Protein AF-A0A085BE26-F1 (afdb_monomer_lite)

Sequence (312 aa):
MKNFF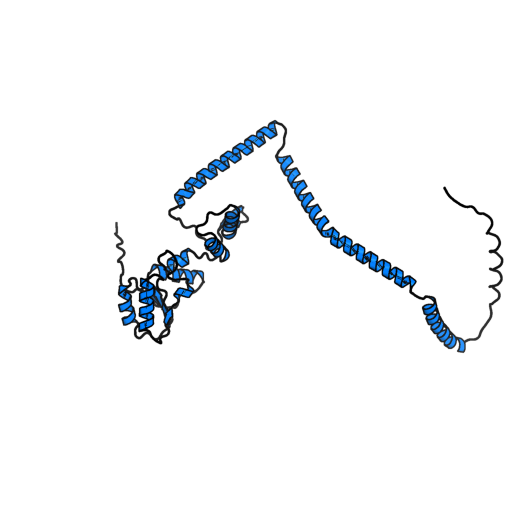NEINDDISVIEGNKKELIVFMSSEDMSSFLQLLQLNKQINNRTLITLNSDSNSKKFLNGYKKYDGKMFLCLSGDRTGNAITRKILSEFHRKNIKDVRQLYGISENKNQNGGLSEVSENSTNNAELDALISKYKGQKLNNDQVVEAVSAACFVSDNHKINLKENLSITDDSNADYWKKELLSYQKTIDLHKAQVQEVIENLAQKGIDVTQIEYQTKTTEDKIAELDKELEKLPETKENLIAKYKIEKQNHSNNFKTDFKSERAAENKIIFKLDMEASFTSQKPENLSIYSDLMREEENYENSYPGKRR

Secondary structure (DSSP, 8-state):
----------SPEEE--SSSEEEEESSHHHHHHHHHHHHHTTPPP-SEEEE-SSGGGHHHHHHHTTT--SEEEEE--SSHHHHHHHHHHHHHTTTSSEEE-GGGGT--S-SSS---HHHHHHH--S-HHHHHHHHHHTTS---HHHHHHHHHHHEEE-TTS-EEEPTT------TTHHHHHHHHHHHHHHHHHHHHHHHHHHHHHHHTT--HHHHHHHHHHHHHHHHHHHHHHHHHHHHHHHHHHHHHHHHHHHHHHHH--HHHHHHHHHHHHHHHHHHHHTT-------SSTTSGGGSGGG----------

Radius of gyration: 47.21 Å; chains: 1; bounding box: 123×95×88 Å

Structure (mmCIF, N/CA/C/O backbone):
data_AF-A0A085BE26-F1
#
_entry.id   AF-A0A085BE26-F1
#
loop_
_atom_site.group_PDB
_atom_site.id
_atom_site.type_symbol
_atom_site.label_atom_id
_atom_site.label_alt_id
_atom_site.label_comp_id
_atom_site.label_asym_id
_atom_site.label_entity_id
_atom_site.label_seq_id
_atom_site.pdbx_PDB_ins_code
_atom_site.Cartn_x
_atom_site.Cartn_y
_atom_site.Cartn_z
_atom_site.occupancy
_atom_site.B_iso_or_equiv
_atom_site.auth_seq_id
_atom_site.auth_comp_id
_atom_site.auth_asym_id
_atom_site.auth_atom_id
_atom_site.pdbx_PDB_model_num
ATOM 1 N N . MET A 1 1 ? 44.744 11.140 -0.619 1.00 34.50 1 MET A N 1
ATOM 2 C CA . MET A 1 1 ? 43.459 11.714 -1.061 1.00 34.50 1 MET A CA 1
ATOM 3 C C . MET A 1 1 ? 43.346 11.435 -2.560 1.00 34.50 1 MET A C 1
ATOM 5 O O . MET A 1 1 ? 43.924 12.164 -3.351 1.00 34.50 1 MET A O 1
ATOM 9 N N . LYS A 1 2 ? 42.794 10.274 -2.947 1.00 34.16 2 LYS A N 1
ATOM 10 C CA . LYS A 1 2 ? 42.631 9.910 -4.364 1.00 34.16 2 LYS A CA 1
ATOM 11 C C . LYS A 1 2 ? 41.288 10.464 -4.825 1.00 34.16 2 LYS A C 1
ATOM 13 O O . LYS A 1 2 ? 40.254 10.004 -4.356 1.00 34.16 2 LYS A O 1
ATOM 18 N N . ASN A 1 3 ? 41.341 11.462 -5.699 1.00 35.88 3 ASN A N 1
ATOM 19 C CA . ASN A 1 3 ? 40.193 11.927 -6.462 1.00 35.88 3 ASN A CA 1
ATOM 20 C C . ASN A 1 3 ? 39.693 10.759 -7.318 1.00 35.88 3 ASN A C 1
ATOM 22 O O . ASN A 1 3 ? 40.357 10.375 -8.279 1.00 35.88 3 ASN A O 1
ATOM 26 N N . PHE A 1 4 ? 38.546 10.186 -6.959 1.00 32.94 4 PHE A N 1
ATOM 27 C CA . PHE A 1 4 ? 37.750 9.400 -7.892 1.00 32.94 4 PHE A CA 1
ATOM 28 C C . PHE A 1 4 ? 37.062 10.394 -8.827 1.00 32.94 4 PHE A C 1
ATOM 30 O O . PHE A 1 4 ? 35.933 10.815 -8.591 1.00 32.94 4 PHE A O 1
ATOM 37 N N . PHE A 1 5 ? 37.774 10.824 -9.868 1.00 35.50 5 PHE A N 1
ATOM 38 C CA . PHE A 1 5 ? 37.087 11.268 -11.069 1.00 35.50 5 PHE A CA 1
ATOM 39 C C . PHE A 1 5 ? 36.343 10.037 -11.592 1.00 35.50 5 PHE A C 1
ATOM 41 O O . PHE A 1 5 ? 36.971 9.098 -12.075 1.00 35.50 5 PHE A O 1
ATOM 48 N N . ASN A 1 6 ? 35.021 10.009 -11.417 1.00 39.00 6 ASN A N 1
ATOM 49 C CA . ASN A 1 6 ? 34.159 9.187 -12.253 1.00 39.00 6 ASN A CA 1
ATOM 50 C C . ASN A 1 6 ? 34.455 9.623 -13.690 1.00 39.00 6 ASN A C 1
ATOM 52 O O . ASN A 1 6 ? 34.089 10.732 -14.080 1.00 39.00 6 ASN A O 1
ATOM 56 N N . GLU A 1 7 ? 35.172 8.802 -14.453 1.00 42.81 7 GLU A N 1
ATOM 57 C CA . GLU A 1 7 ? 35.172 8.937 -15.903 1.00 42.81 7 GLU A CA 1
ATOM 58 C C . GLU A 1 7 ? 33.711 8.819 -16.336 1.00 42.81 7 GLU A C 1
ATOM 60 O O . GLU A 1 7 ? 33.092 7.763 -16.193 1.00 42.81 7 GLU A O 1
ATOM 65 N N . ILE A 1 8 ? 33.129 9.933 -16.781 1.00 50.53 8 ILE A N 1
ATOM 66 C CA . ILE A 1 8 ? 31.810 9.935 -17.399 1.00 50.53 8 ILE A CA 1
ATOM 67 C C . ILE A 1 8 ? 31.988 9.155 -18.699 1.00 50.53 8 ILE A C 1
ATOM 69 O O . ILE A 1 8 ? 32.502 9.673 -19.690 1.00 50.53 8 ILE A O 1
ATOM 73 N N . ASN A 1 9 ? 31.675 7.862 -18.656 1.00 59.38 9 ASN A N 1
ATOM 74 C CA . ASN A 1 9 ? 31.728 7.011 -19.827 1.00 59.38 9 ASN A CA 1
ATOM 75 C C . ASN A 1 9 ? 30.514 7.338 -20.699 1.00 59.38 9 ASN A C 1
ATOM 77 O O . ASN A 1 9 ? 29.461 6.712 -20.602 1.00 59.38 9 ASN A O 1
ATOM 81 N N . ASP A 1 10 ? 30.683 8.362 -21.531 1.00 68.44 10 ASP A N 1
ATOM 82 C CA . ASP A 1 10 ? 29.690 8.842 -22.490 1.00 68.44 10 ASP A CA 1
ATOM 83 C C . ASP A 1 10 ? 29.472 7.869 -23.658 1.00 68.44 10 ASP A C 1
ATOM 85 O O . ASP A 1 10 ? 28.740 8.204 -24.586 1.00 68.44 10 ASP A O 1
ATOM 89 N N . ASP A 1 11 ? 30.100 6.688 -23.683 1.00 81.69 11 ASP A N 1
ATOM 90 C CA . ASP A 1 11 ? 29.893 5.682 -24.730 1.00 81.69 11 ASP A CA 1
ATOM 91 C C . ASP A 1 11 ? 28.867 4.613 -24.323 1.00 81.69 11 ASP A C 1
ATOM 93 O O . ASP A 1 11 ? 28.467 4.508 -23.164 1.00 81.69 11 ASP A O 1
ATOM 97 N N . ILE A 1 12 ? 28.406 3.813 -25.290 1.00 86.12 12 ILE A N 1
ATOM 98 C CA . ILE A 1 12 ? 27.397 2.770 -25.045 1.00 86.12 12 ILE A CA 1
ATOM 99 C C . ILE A 1 12 ? 27.946 1.722 -24.071 1.00 86.12 12 ILE A C 1
ATOM 101 O O . ILE A 1 12 ? 28.984 1.111 -24.323 1.00 86.12 12 ILE A O 1
ATOM 105 N N . SER A 1 13 ? 27.206 1.442 -22.999 1.00 88.62 13 SER A N 1
ATOM 106 C CA . SER A 1 13 ? 27.511 0.334 -22.088 1.00 88.62 13 SER A CA 1
ATOM 107 C C . SER A 1 13 ? 26.732 -0.920 -22.477 1.00 88.62 13 SER A C 1
ATOM 109 O O . SER A 1 13 ? 25.553 -0.841 -22.826 1.00 88.62 13 SER A O 1
ATOM 111 N N . VAL A 1 14 ? 27.382 -2.085 -22.416 1.00 90.25 14 VAL A N 1
ATOM 112 C CA . VAL A 1 14 ? 26.782 -3.380 -22.770 1.00 90.25 14 VAL A CA 1
ATOM 113 C C . VAL A 1 14 ? 27.072 -4.395 -21.669 1.00 90.25 14 VAL A C 1
ATOM 115 O O . VAL A 1 14 ? 28.226 -4.609 -21.308 1.00 90.25 14 VAL A O 1
ATOM 118 N N . ILE A 1 15 ? 26.024 -5.042 -21.162 1.00 88.62 15 ILE A N 1
ATOM 119 C CA . ILE A 1 15 ? 26.110 -6.209 -20.279 1.00 88.62 15 ILE A CA 1
ATOM 120 C C . ILE A 1 15 ? 25.601 -7.406 -21.072 1.00 88.62 15 ILE A C 1
ATOM 122 O O . ILE A 1 15 ? 24.417 -7.469 -21.409 1.00 88.62 15 ILE A O 1
ATOM 126 N N . GLU A 1 16 ? 26.490 -8.341 -21.400 1.00 88.25 16 GLU A N 1
ATOM 127 C CA . GLU A 1 16 ? 26.144 -9.503 -22.218 1.00 88.25 16 GLU A CA 1
ATOM 128 C C . GLU A 1 16 ? 25.231 -10.482 -21.470 1.00 88.25 16 GLU A C 1
ATOM 130 O O . GLU A 1 16 ? 25.443 -10.800 -20.300 1.00 88.25 16 GLU A O 1
ATOM 135 N N . GLY A 1 17 ? 24.196 -10.956 -22.164 1.00 87.00 17 GLY A N 1
ATOM 136 C CA . GLY A 1 17 ? 23.305 -12.006 -21.690 1.00 87.00 17 GLY A CA 1
ATOM 137 C C . GLY A 1 17 ? 23.396 -13.260 -22.554 1.00 87.00 17 GLY A C 1
ATOM 138 O O . GLY A 1 17 ? 23.892 -13.245 -23.677 1.00 87.00 17 GLY A O 1
ATOM 139 N N . ASN A 1 18 ? 22.852 -14.360 -22.039 1.00 85.81 18 ASN A N 1
ATOM 140 C CA . ASN A 1 18 ? 22.921 -15.669 -22.692 1.00 85.81 18 ASN A CA 1
ATOM 141 C C . ASN A 1 18 ? 21.836 -15.880 -23.767 1.00 85.81 18 ASN A C 1
ATOM 143 O O . ASN A 1 18 ? 21.902 -16.833 -24.543 1.00 85.81 18 ASN A O 1
ATOM 147 N N . LYS A 1 19 ? 20.800 -15.031 -23.812 1.00 87.44 19 LYS A N 1
ATOM 148 C CA . LYS A 1 19 ? 19.701 -15.115 -24.788 1.00 87.44 19 LYS A CA 1
ATOM 149 C C . LYS A 1 19 ? 19.927 -14.166 -25.964 1.00 87.44 19 LYS A C 1
ATOM 151 O O . LYS A 1 19 ? 20.437 -13.065 -25.799 1.00 87.44 19 LYS A O 1
ATOM 156 N N . LYS A 1 20 ? 19.401 -14.538 -27.140 1.00 87.56 20 LYS A N 1
ATOM 157 C CA . LYS A 1 20 ? 19.246 -13.646 -28.311 1.00 87.56 20 LYS A CA 1
ATOM 158 C C . LYS A 1 20 ? 18.120 -12.614 -28.111 1.00 87.56 20 LYS A C 1
ATOM 160 O O . LYS A 1 20 ? 17.222 -12.464 -28.944 1.00 87.56 20 LYS A O 1
ATOM 165 N N . GLU A 1 21 ? 18.133 -11.955 -26.962 1.00 91.12 21 GLU A N 1
ATOM 166 C CA . GLU A 1 21 ? 17.215 -10.892 -26.583 1.00 91.12 21 GLU A CA 1
ATOM 167 C C . GLU A 1 21 ? 18.032 -9.748 -25.985 1.00 91.12 21 GLU A C 1
ATOM 169 O O . GLU A 1 21 ? 18.846 -9.983 -25.090 1.00 91.12 21 GLU A O 1
ATOM 174 N N . LEU A 1 22 ? 17.792 -8.524 -26.451 1.00 91.88 22 LEU A N 1
ATOM 175 C CA . LEU A 1 22 ? 18.394 -7.321 -25.889 1.00 91.88 22 LEU A CA 1
ATOM 176 C C . LEU A 1 22 ? 17.330 -6.344 -25.405 1.00 91.88 22 LEU A C 1
ATOM 178 O O . LEU A 1 22 ? 16.228 -6.294 -25.957 1.00 91.88 22 LEU A O 1
ATOM 182 N N . ILE A 1 23 ? 17.672 -5.559 -24.391 1.00 93.25 23 ILE A N 1
ATOM 183 C CA . ILE A 1 23 ? 16.866 -4.440 -23.907 1.00 93.25 23 ILE A CA 1
ATOM 184 C C . ILE A 1 23 ? 17.726 -3.178 -23.851 1.00 93.25 23 ILE A C 1
ATOM 186 O O . ILE A 1 23 ? 18.895 -3.237 -23.472 1.00 93.25 23 ILE A O 1
ATOM 190 N N . VAL A 1 24 ? 17.154 -2.059 -24.292 1.00 92.62 24 VAL A N 1
ATOM 191 C CA . VAL A 1 24 ? 17.857 -0.778 -24.428 1.00 92.62 24 VAL A CA 1
ATOM 192 C C . VAL A 1 24 ? 17.302 0.231 -23.431 1.00 92.62 24 VAL A C 1
ATOM 194 O O . VAL A 1 24 ? 16.092 0.469 -23.429 1.00 92.62 24 VAL A O 1
ATOM 197 N N . PHE A 1 25 ? 18.196 0.844 -22.659 1.00 92.12 25 PHE A N 1
ATOM 198 C CA . PHE A 1 25 ? 17.922 1.877 -21.660 1.00 92.12 25 PHE A CA 1
ATOM 199 C C . PHE A 1 25 ? 18.589 3.203 -22.023 1.00 92.12 25 PHE A C 1
ATOM 201 O O . PHE A 1 25 ? 19.576 3.236 -22.766 1.00 92.12 25 PHE A O 1
ATOM 208 N N . MET A 1 26 ? 18.048 4.300 -21.488 1.00 86.94 26 MET A N 1
ATOM 209 C CA . MET A 1 26 ? 18.647 5.623 -21.652 1.00 86.94 26 MET A CA 1
ATOM 210 C C . MET A 1 26 ? 19.824 5.805 -20.693 1.00 86.94 26 MET A C 1
ATOM 212 O O . MET A 1 26 ? 20.942 6.054 -21.144 1.00 86.94 26 MET A O 1
ATOM 216 N N . SER A 1 27 ? 19.576 5.630 -19.395 1.00 86.81 27 SER A N 1
ATOM 217 C CA . SER A 1 27 ? 20.550 5.844 -18.326 1.00 86.81 27 SER A CA 1
ATOM 218 C C . SER A 1 27 ? 20.960 4.538 -17.644 1.00 86.81 27 SER A C 1
ATOM 220 O O . SER A 1 27 ? 20.267 3.516 -17.697 1.00 86.81 27 SER A O 1
ATOM 222 N N . SER A 1 28 ? 22.117 4.567 -16.985 1.00 85.56 28 SER A N 1
ATOM 223 C CA . SER A 1 28 ? 22.581 3.463 -16.140 1.00 85.56 28 SER A CA 1
ATOM 224 C C . SER A 1 28 ? 21.690 3.275 -14.909 1.00 85.56 28 SER A C 1
ATOM 226 O O . SER A 1 28 ? 21.555 2.152 -14.425 1.00 85.56 28 SER A O 1
ATOM 228 N N . GLU A 1 29 ? 21.038 4.344 -14.451 1.00 85.19 29 GLU A N 1
ATOM 229 C CA . GLU A 1 29 ? 20.030 4.326 -13.388 1.00 85.19 29 GLU A CA 1
ATOM 230 C C . GLU A 1 29 ? 18.819 3.479 -13.793 1.00 85.19 29 GLU A C 1
ATOM 232 O O . GLU A 1 29 ? 18.471 2.546 -13.072 1.00 85.19 29 GLU A O 1
ATOM 237 N N . ASP A 1 30 ? 18.257 3.699 -14.989 1.00 85.62 30 ASP A N 1
ATOM 238 C CA . ASP A 1 30 ? 17.141 2.897 -15.512 1.00 85.62 30 ASP A CA 1
ATOM 239 C C . ASP A 1 30 ? 17.507 1.408 -15.596 1.00 85.62 30 ASP A C 1
ATOM 241 O O . ASP A 1 30 ? 16.727 0.530 -15.220 1.00 85.62 30 ASP A O 1
ATOM 245 N N . MET A 1 31 ? 18.722 1.111 -16.064 1.00 88.62 31 MET A N 1
ATOM 246 C CA . MET A 1 31 ? 19.237 -0.257 -16.126 1.00 88.62 31 MET A CA 1
ATOM 247 C C . MET A 1 31 ? 19.365 -0.882 -14.727 1.00 88.62 31 MET A C 1
ATOM 249 O O . MET A 1 31 ? 19.032 -2.056 -14.544 1.00 88.62 31 MET A O 1
ATOM 253 N N . SER A 1 32 ? 19.841 -0.118 -13.740 1.00 83.88 32 SER A N 1
ATOM 254 C CA . SER A 1 32 ? 19.970 -0.572 -12.353 1.00 83.88 32 SER A CA 1
ATOM 255 C C . SER A 1 32 ? 18.603 -0.891 -11.743 1.00 83.88 32 SER A C 1
ATOM 257 O O . SER A 1 32 ? 18.412 -1.975 -11.189 1.00 83.88 32 SER A O 1
ATOM 259 N N . SER A 1 33 ? 17.615 -0.015 -11.937 1.00 84.81 33 SER A N 1
ATOM 260 C CA . SER A 1 33 ? 16.240 -0.233 -11.474 1.00 84.81 33 SER A CA 1
ATOM 261 C C . SER A 1 33 ? 15.592 -1.443 -12.144 1.00 84.81 33 SER A C 1
ATOM 263 O O . SER A 1 33 ? 14.911 -2.227 -11.485 1.00 84.81 33 SER A O 1
ATOM 265 N N . PHE A 1 34 ? 15.869 -1.681 -13.429 1.00 88.06 34 PHE A N 1
ATOM 266 C CA . PHE A 1 34 ? 15.440 -2.911 -14.097 1.00 88.06 34 PHE A CA 1
ATOM 267 C C . PHE A 1 34 ? 16.044 -4.169 -13.455 1.00 88.06 34 PHE A C 1
ATOM 269 O O . PHE A 1 34 ? 15.335 -5.149 -13.220 1.00 88.06 34 PHE A O 1
ATOM 276 N N . LEU A 1 35 ? 17.349 -4.161 -13.161 1.00 86.00 35 LEU A N 1
ATOM 277 C CA . LEU A 1 35 ? 18.022 -5.283 -12.500 1.00 86.00 35 LEU A CA 1
ATOM 278 C C . LEU A 1 35 ? 17.468 -5.531 -11.093 1.00 86.00 35 LEU A C 1
ATOM 280 O O . LEU A 1 35 ? 17.241 -6.685 -10.724 1.00 86.00 35 LEU A O 1
ATOM 284 N N . GLN A 1 36 ? 17.197 -4.466 -10.339 1.00 80.88 36 GLN A N 1
ATOM 285 C CA . GLN A 1 36 ? 16.570 -4.548 -9.024 1.00 80.88 36 GLN A CA 1
ATOM 286 C C . GLN A 1 36 ? 15.160 -5.146 -9.115 1.00 80.88 36 GLN A C 1
ATOM 288 O O . GLN A 1 36 ? 14.839 -6.076 -8.378 1.00 80.88 36 GLN A O 1
ATOM 293 N N . LEU A 1 37 ? 14.348 -4.704 -10.080 1.00 81.81 37 LEU A N 1
ATOM 294 C CA . LEU A 1 37 ? 13.012 -5.251 -10.325 1.00 81.81 37 LEU A CA 1
ATOM 295 C C . LEU A 1 37 ? 13.056 -6.752 -10.647 1.00 81.81 37 LEU A C 1
ATOM 297 O O . LEU A 1 37 ? 12.204 -7.513 -10.184 1.00 81.81 37 LEU A O 1
ATOM 301 N N . LEU A 1 38 ? 14.057 -7.216 -11.402 1.00 83.75 38 LEU A N 1
ATOM 302 C CA . LEU A 1 38 ? 14.245 -8.648 -11.655 1.00 83.75 38 LEU A CA 1
ATOM 303 C C . LEU A 1 38 ? 14.600 -9.418 -10.378 1.00 83.75 38 LEU A C 1
ATOM 305 O O . LEU A 1 38 ? 14.010 -10.470 -10.129 1.00 83.75 38 LEU A O 1
ATOM 309 N N . GLN A 1 39 ? 15.508 -8.891 -9.552 1.00 80.44 39 GLN A N 1
ATOM 310 C CA . GLN A 1 39 ? 15.879 -9.507 -8.273 1.00 80.44 39 GLN A CA 1
ATOM 311 C C . GLN A 1 39 ? 14.679 -9.622 -7.326 1.00 80.44 39 GLN A C 1
ATOM 313 O O . GLN A 1 39 ? 14.458 -10.693 -6.759 1.00 80.44 39 GLN A O 1
ATOM 318 N N . LEU A 1 40 ? 13.869 -8.563 -7.213 1.00 72.62 40 LEU A N 1
ATOM 319 C CA . LEU A 1 40 ? 12.646 -8.552 -6.403 1.00 72.62 40 LEU A CA 1
ATOM 320 C C . LEU A 1 40 ? 11.647 -9.621 -6.866 1.00 72.62 40 LEU A C 1
ATOM 322 O O . LEU A 1 40 ? 11.063 -10.330 -6.049 1.00 72.62 40 LEU A O 1
ATOM 326 N N . ASN A 1 41 ? 11.526 -9.820 -8.180 1.00 76.62 41 ASN A N 1
ATOM 327 C CA . ASN A 1 41 ? 10.677 -10.859 -8.764 1.00 76.62 41 ASN A CA 1
ATOM 328 C C . ASN A 1 41 ? 11.320 -12.261 -8.779 1.00 76.62 41 ASN A C 1
ATOM 330 O O . ASN A 1 41 ? 10.767 -13.181 -9.385 1.00 76.62 41 ASN A O 1
ATOM 334 N N . LYS A 1 42 ? 12.483 -12.447 -8.132 1.00 83.75 42 LYS A N 1
ATOM 335 C CA . LYS A 1 42 ? 13.269 -13.698 -8.126 1.00 83.75 42 LYS A CA 1
ATOM 336 C C . LYS A 1 42 ? 13.608 -14.197 -9.537 1.00 83.75 42 LYS A C 1
ATOM 338 O O . LYS A 1 42 ? 13.704 -15.398 -9.787 1.00 83.75 42 LYS A O 1
ATOM 343 N N . GLN A 1 43 ? 13.785 -13.270 -10.474 1.00 81.81 43 GLN A N 1
ATOM 344 C CA . GLN A 1 43 ? 14.135 -13.549 -11.859 1.00 81.81 43 GLN A CA 1
ATOM 345 C C . GLN A 1 43 ? 15.615 -13.266 -12.103 1.00 81.81 43 GLN A C 1
ATOM 347 O O . GLN A 1 43 ? 16.166 -12.260 -11.665 1.00 81.81 43 GLN A O 1
ATOM 352 N N . ILE A 1 44 ? 16.261 -14.149 -12.861 1.00 83.00 44 ILE A N 1
ATOM 353 C CA . ILE A 1 44 ? 17.653 -13.971 -13.274 1.00 83.00 44 ILE A CA 1
ATOM 354 C C . ILE A 1 44 ? 17.664 -13.313 -14.652 1.00 83.00 44 ILE A C 1
ATOM 356 O O . ILE A 1 44 ? 17.032 -13.810 -15.596 1.00 83.00 44 ILE A O 1
ATOM 360 N N . ASN A 1 45 ? 18.405 -12.210 -14.786 1.00 86.69 45 ASN A N 1
ATOM 361 C CA . ASN A 1 45 ? 18.597 -11.590 -16.087 1.00 86.69 45 ASN A CA 1
ATOM 362 C C . ASN A 1 45 ? 19.413 -12.516 -16.997 1.00 86.69 45 ASN A C 1
ATOM 364 O O . ASN A 1 45 ? 20.532 -12.897 -16.678 1.00 86.69 45 ASN A O 1
ATOM 368 N N . ASN A 1 46 ? 18.852 -12.846 -18.155 1.00 87.31 46 ASN A N 1
ATOM 369 C CA . ASN A 1 46 ? 19.532 -13.621 -19.193 1.00 87.31 46 ASN A CA 1
ATOM 370 C C . ASN A 1 46 ? 19.600 -12.862 -20.526 1.00 87.31 46 ASN A C 1
ATOM 372 O O . ASN A 1 46 ? 19.989 -13.441 -21.538 1.00 87.31 46 ASN A O 1
ATOM 376 N N . ARG A 1 47 ? 19.159 -11.600 -20.551 1.00 91.25 47 ARG A N 1
ATOM 377 C CA . ARG A 1 47 ? 19.118 -10.743 -21.739 1.00 91.25 47 ARG A CA 1
ATOM 378 C C . ARG A 1 47 ? 20.320 -9.811 -21.747 1.00 91.25 47 ARG A C 1
ATOM 380 O O . ARG A 1 47 ? 20.790 -9.412 -20.682 1.00 91.25 47 ARG A O 1
ATOM 387 N N . THR A 1 48 ? 20.764 -9.429 -22.937 1.00 92.06 48 THR A N 1
ATOM 388 C CA . THR A 1 48 ? 21.798 -8.404 -23.087 1.00 92.06 48 THR A CA 1
ATOM 389 C C . THR A 1 48 ? 21.208 -7.038 -22.737 1.00 92.06 48 THR A C 1
ATOM 391 O O . THR A 1 48 ? 20.197 -6.637 -23.319 1.00 92.06 48 THR A O 1
ATOM 394 N N . LEU A 1 49 ? 21.808 -6.328 -21.783 1.00 92.94 49 LEU A N 1
ATOM 395 C CA . LEU A 1 49 ? 21.389 -4.977 -21.402 1.00 92.94 49 LEU A CA 1
ATOM 396 C C . LEU A 1 49 ? 22.285 -3.969 -22.109 1.00 92.94 49 LEU A C 1
ATOM 398 O O . LEU A 1 49 ? 23.507 -4.101 -22.080 1.00 92.94 49 LEU A O 1
ATOM 402 N N . ILE A 1 50 ? 21.682 -2.981 -22.759 1.00 92.31 50 ILE A N 1
ATOM 403 C CA . ILE A 1 50 ? 22.400 -1.924 -23.465 1.00 92.31 50 ILE A CA 1
ATOM 404 C C . ILE A 1 50 ? 21.954 -0.589 -22.895 1.00 92.31 50 ILE A C 1
ATOM 406 O O . ILE A 1 50 ? 20.761 -0.294 -22.883 1.00 92.31 50 ILE A O 1
ATOM 410 N N . THR A 1 51 ? 22.910 0.238 -22.499 1.00 91.81 51 THR A N 1
ATOM 411 C CA . THR A 1 51 ? 22.650 1.587 -22.000 1.00 91.81 51 THR A CA 1
ATOM 412 C C . THR A 1 51 ? 23.250 2.599 -22.956 1.00 91.81 51 THR A C 1
ATOM 414 O O . THR A 1 51 ? 24.427 2.509 -23.307 1.00 91.81 51 THR A O 1
ATOM 417 N N . LEU A 1 52 ? 22.430 3.547 -23.412 1.00 87.62 52 LEU A N 1
ATOM 418 C CA . LEU A 1 52 ? 22.866 4.552 -24.375 1.00 87.62 52 LEU A CA 1
ATOM 419 C C . LEU A 1 52 ? 23.727 5.642 -23.738 1.00 87.62 52 LEU A C 1
ATOM 421 O O . LEU A 1 52 ? 24.580 6.166 -24.446 1.00 87.62 52 LEU A O 1
ATOM 425 N N . ASN A 1 53 ? 23.525 5.976 -22.459 1.00 86.25 53 ASN A N 1
ATOM 426 C CA . ASN A 1 53 ? 24.187 7.042 -21.682 1.00 86.25 53 ASN A CA 1
ATOM 427 C C . ASN A 1 53 ? 23.985 8.476 -22.226 1.00 86.25 53 ASN A C 1
ATOM 429 O O . ASN A 1 53 ? 23.927 9.423 -21.451 1.00 86.25 53 ASN A O 1
ATOM 433 N N . SER A 1 54 ? 23.812 8.648 -23.540 1.00 84.62 54 SER A N 1
ATOM 434 C CA . SER A 1 54 ? 23.561 9.914 -24.229 1.00 84.62 54 SER A CA 1
ATOM 435 C C . SER A 1 54 ? 22.670 9.703 -25.461 1.00 84.62 54 SER A C 1
ATOM 437 O O . SER A 1 54 ? 22.763 8.695 -26.170 1.00 84.62 54 SER A O 1
ATOM 439 N N . ASP A 1 55 ? 21.840 10.697 -25.779 1.00 80.25 55 ASP A N 1
ATOM 440 C CA . ASP A 1 55 ? 21.013 10.755 -26.991 1.00 80.25 55 ASP A CA 1
ATOM 441 C C . ASP A 1 55 ? 21.844 10.687 -28.288 1.00 80.25 55 ASP A C 1
ATOM 443 O O . ASP A 1 55 ? 21.420 10.100 -29.297 1.00 80.25 55 ASP A O 1
ATOM 447 N N . SER A 1 56 ? 23.067 11.220 -28.248 1.00 83.69 56 SER A N 1
ATOM 448 C CA . SER A 1 56 ? 24.038 11.198 -29.345 1.00 83.69 56 SER A CA 1
ATOM 449 C C . SER A 1 56 ? 24.444 9.773 -29.759 1.00 83.69 56 SER A C 1
ATOM 451 O O . SER A 1 56 ? 24.664 9.502 -30.948 1.00 83.69 56 SER A O 1
ATOM 453 N N . ASN A 1 57 ? 24.421 8.822 -28.819 1.00 87.12 57 ASN A N 1
ATOM 454 C CA . ASN A 1 57 ? 24.766 7.422 -29.060 1.00 87.12 57 ASN A CA 1
ATOM 455 C C . ASN A 1 57 ? 23.669 6.629 -29.771 1.00 87.12 57 ASN A C 1
ATOM 457 O O . ASN A 1 57 ? 23.936 5.538 -30.279 1.00 87.12 57 ASN A O 1
ATOM 461 N N . SER A 1 58 ? 22.465 7.190 -29.922 1.00 84.62 58 SER A N 1
ATOM 462 C CA . SER A 1 58 ? 21.392 6.564 -30.704 1.00 84.62 58 SER A CA 1
ATOM 463 C C . SER A 1 58 ? 21.852 6.182 -32.118 1.00 84.62 58 SER A C 1
ATOM 465 O O . SER A 1 58 ? 21.528 5.104 -32.608 1.00 84.62 58 SER A O 1
ATOM 467 N N . LYS A 1 59 ? 22.673 7.015 -32.774 1.00 86.25 59 LYS A N 1
ATOM 468 C CA . LYS A 1 59 ? 23.228 6.717 -34.109 1.00 86.25 59 LYS A CA 1
ATOM 469 C C . LYS A 1 59 ? 24.230 5.560 -34.079 1.00 86.25 59 LYS A C 1
ATOM 471 O O . LYS A 1 59 ? 24.198 4.711 -34.969 1.00 86.25 59 LYS A O 1
ATOM 476 N N . LYS A 1 60 ? 25.101 5.516 -33.065 1.00 88.06 60 LYS A N 1
ATOM 477 C CA . LYS A 1 60 ? 26.069 4.423 -32.879 1.00 88.06 60 LYS A CA 1
ATOM 478 C C . LYS A 1 60 ? 25.341 3.097 -32.667 1.00 88.06 60 LYS A C 1
ATOM 480 O O . LYS A 1 60 ? 25.668 2.114 -33.325 1.00 88.06 60 LYS A O 1
ATOM 485 N N . PHE A 1 61 ? 24.293 3.105 -31.843 1.00 88.88 61 PHE A N 1
ATOM 486 C CA . PHE A 1 61 ? 23.434 1.948 -31.612 1.00 88.88 61 PHE A CA 1
ATOM 487 C C . PHE A 1 61 ? 22.771 1.452 -32.906 1.00 88.88 61 PHE A C 1
ATOM 489 O O . PHE A 1 61 ? 22.882 0.274 -33.245 1.00 88.88 61 PHE A O 1
ATOM 496 N N . LEU A 1 62 ? 22.143 2.351 -33.675 1.00 88.00 62 LEU A N 1
ATOM 497 C CA . LEU A 1 62 ? 21.509 2.003 -34.953 1.00 88.00 62 LEU A CA 1
ATOM 498 C C . LEU A 1 62 ? 22.497 1.329 -35.917 1.00 88.00 62 LEU A C 1
ATOM 500 O O . LEU A 1 62 ? 22.153 0.331 -36.547 1.00 88.00 62 LEU A O 1
ATOM 504 N N . ASN A 1 63 ? 23.726 1.846 -36.011 1.00 86.94 63 ASN A N 1
ATOM 505 C CA . ASN A 1 63 ? 24.756 1.303 -36.895 1.00 86.94 63 ASN A CA 1
ATOM 506 C C . ASN A 1 63 ? 25.303 -0.044 -36.400 1.00 86.94 63 ASN A C 1
ATOM 508 O O . ASN A 1 63 ? 25.419 -0.977 -37.196 1.00 86.94 63 ASN A O 1
ATOM 512 N N . GLY A 1 64 ? 25.600 -0.161 -35.103 1.00 85.00 64 GLY A N 1
ATOM 513 C CA . GLY A 1 64 ? 26.161 -1.374 -34.502 1.00 85.00 64 GLY A CA 1
ATOM 514 C C . GLY A 1 64 ? 25.190 -2.556 -34.512 1.00 85.00 64 GLY A C 1
ATOM 515 O O . GLY A 1 64 ? 25.584 -3.684 -34.796 1.00 85.00 64 GLY A O 1
ATOM 516 N N . TYR A 1 65 ? 23.897 -2.296 -34.301 1.00 86.62 65 TYR A N 1
ATOM 517 C CA . TYR A 1 65 ? 22.871 -3.337 -34.183 1.00 86.62 65 TYR A CA 1
ATOM 518 C C . TYR A 1 65 ? 22.001 -3.490 -35.440 1.00 86.62 65 TYR A C 1
ATOM 520 O O . TYR A 1 65 ? 21.020 -4.238 -35.445 1.00 86.62 65 TYR A O 1
ATOM 528 N N . LYS A 1 66 ? 22.383 -2.865 -36.565 1.00 83.44 66 LYS A N 1
ATOM 529 C CA . LYS A 1 66 ? 21.636 -2.927 -37.837 1.00 83.44 66 LYS A CA 1
ATOM 530 C C . LYS A 1 66 ? 21.435 -4.347 -38.371 1.00 83.44 66 LYS A C 1
ATOM 532 O O . LYS A 1 66 ? 20.487 -4.578 -39.115 1.00 83.44 66 LYS A O 1
ATOM 537 N N . LYS A 1 67 ? 22.297 -5.306 -38.027 1.00 82.62 67 LYS A N 1
ATOM 538 C CA . LYS A 1 67 ? 22.207 -6.712 -38.474 1.00 82.62 67 LYS A CA 1
ATOM 539 C C . LYS A 1 67 ? 21.779 -7.687 -37.372 1.00 82.62 67 LYS A C 1
ATOM 541 O O . LYS A 1 67 ? 21.827 -8.889 -37.596 1.00 82.62 67 LYS A O 1
ATOM 546 N N . TYR A 1 68 ? 21.359 -7.188 -36.210 1.00 85.50 68 TYR A N 1
ATOM 547 C CA . TYR A 1 68 ? 20.917 -8.046 -35.114 1.00 85.50 68 TYR A CA 1
ATOM 548 C C . TYR A 1 68 ? 19.684 -8.871 -35.521 1.00 85.50 68 TYR A C 1
ATOM 550 O O . TYR A 1 68 ? 18.726 -8.321 -36.075 1.00 85.50 68 TYR A O 1
ATOM 558 N N . ASP A 1 69 ? 19.744 -10.182 -35.277 1.00 83.75 69 ASP A N 1
ATOM 559 C CA . ASP A 1 69 ? 18.730 -11.183 -35.642 1.00 83.75 69 ASP A CA 1
ATOM 560 C C . ASP A 1 69 ? 17.777 -11.534 -34.479 1.00 83.75 69 ASP A C 1
ATOM 562 O O . ASP A 1 69 ? 16.735 -12.156 -34.694 1.00 83.75 69 ASP A O 1
ATOM 566 N N . GLY A 1 70 ? 18.117 -11.131 -33.250 1.00 86.69 70 GLY A N 1
ATOM 567 C CA . GLY A 1 70 ? 17.354 -11.413 -32.034 1.00 86.69 70 GLY A CA 1
ATOM 568 C C . GLY A 1 70 ? 16.182 -10.459 -31.769 1.00 86.69 70 GLY A C 1
ATOM 569 O O . GLY A 1 70 ? 15.844 -9.588 -32.575 1.00 86.69 70 GLY A O 1
ATOM 570 N N . LYS A 1 71 ? 15.543 -10.622 -30.602 1.00 90.62 71 LYS A N 1
ATOM 571 C CA . LYS A 1 71 ? 14.458 -9.732 -30.148 1.00 90.62 71 LYS A CA 1
ATOM 572 C C . LYS A 1 71 ? 15.023 -8.499 -29.453 1.00 90.62 71 LYS A C 1
ATOM 574 O O . LYS A 1 71 ? 15.943 -8.611 -28.650 1.00 90.62 71 LYS A O 1
ATOM 579 N N . MET A 1 72 ? 14.442 -7.340 -29.726 1.00 91.19 72 MET A N 1
ATOM 580 C CA . MET A 1 72 ? 14.857 -6.062 -29.157 1.00 91.19 72 MET A CA 1
ATOM 581 C C . MET A 1 72 ? 13.704 -5.464 -28.355 1.00 91.19 72 MET A C 1
ATOM 583 O O . MET A 1 72 ? 12.592 -5.333 -28.863 1.00 91.19 72 MET A O 1
ATOM 587 N N . PHE A 1 73 ? 13.967 -5.077 -27.116 1.00 92.81 73 PHE A N 1
ATOM 588 C CA . PHE A 1 73 ? 13.014 -4.388 -26.255 1.00 92.81 73 PHE A CA 1
ATOM 589 C C . PHE A 1 73 ? 13.507 -2.963 -26.005 1.00 92.81 73 PHE A C 1
ATOM 591 O O . PHE A 1 73 ? 14.660 -2.756 -25.636 1.00 92.81 73 PHE A O 1
ATOM 598 N N . LEU A 1 74 ? 12.654 -1.971 -26.234 1.00 91.31 74 LEU A N 1
ATOM 599 C CA . LEU A 1 74 ? 12.977 -0.567 -25.994 1.00 91.31 74 LEU A CA 1
ATOM 600 C C . LEU A 1 74 ? 12.345 -0.129 -24.677 1.00 91.31 74 LEU A C 1
ATOM 602 O O . LEU A 1 74 ? 11.120 -0.114 -24.558 1.00 91.31 74 LEU A O 1
ATOM 606 N N . CYS A 1 75 ? 13.190 0.220 -23.711 1.00 90.75 75 CYS A N 1
ATOM 607 C CA . CYS A 1 75 ? 12.816 0.754 -22.407 1.00 90.75 75 CYS A CA 1
ATOM 608 C C . CYS A 1 75 ? 13.532 2.096 -22.196 1.00 90.75 75 CYS A C 1
ATOM 610 O O . CYS A 1 75 ? 14.326 2.271 -21.277 1.00 90.75 75 CYS A O 1
ATOM 612 N N . LEU A 1 76 ? 13.307 3.020 -23.133 1.00 89.69 76 LEU A N 1
ATOM 613 C CA . LEU A 1 76 ? 13.846 4.377 -23.075 1.00 89.69 76 LEU A CA 1
ATOM 614 C C . LEU A 1 76 ? 12.969 5.273 -22.192 1.00 89.69 76 LEU A C 1
ATOM 616 O O . LEU A 1 76 ? 11.829 4.926 -21.885 1.00 89.69 76 LEU A O 1
ATOM 620 N N . SER A 1 77 ? 13.480 6.451 -21.852 1.00 85.50 77 SER A N 1
ATOM 621 C CA . SER A 1 77 ? 12.732 7.469 -21.122 1.00 85.50 77 SER A CA 1
ATOM 622 C C . SER A 1 77 ? 11.448 7.894 -21.863 1.00 85.50 77 SER A C 1
ATOM 624 O O . SER A 1 77 ? 11.350 7.858 -23.099 1.00 85.50 77 SER A O 1
ATOM 626 N N . GLY A 1 78 ? 10.425 8.256 -21.090 1.00 83.44 78 GLY A N 1
ATOM 627 C CA . GLY A 1 78 ? 9.123 8.746 -21.556 1.00 83.44 78 GLY A CA 1
ATOM 628 C C . GLY A 1 78 ? 9.103 10.233 -21.914 1.00 83.44 78 GLY A C 1
ATOM 629 O O . GLY A 1 78 ? 8.054 10.759 -22.281 1.00 83.44 78 GLY A O 1
ATOM 630 N N . ASP A 1 79 ? 10.248 10.904 -21.816 1.00 83.38 79 ASP A N 1
ATOM 631 C CA . ASP A 1 79 ? 10.426 12.315 -22.131 1.00 83.38 79 ASP A CA 1
ATOM 632 C C . ASP A 1 79 ? 10.432 12.581 -23.649 1.00 83.38 79 ASP A C 1
ATOM 634 O O . ASP A 1 79 ? 10.480 11.674 -24.489 1.00 83.38 79 ASP A O 1
ATOM 638 N N . ARG A 1 80 ? 10.418 13.863 -24.029 1.00 84.94 80 ARG A N 1
ATOM 639 C CA . ARG A 1 80 ? 10.419 14.280 -25.438 1.00 84.94 80 ARG A CA 1
ATOM 640 C C . ARG A 1 80 ? 11.596 13.682 -26.222 1.00 84.94 80 ARG A C 1
ATOM 642 O O . ARG A 1 80 ? 11.417 13.301 -27.384 1.00 84.94 80 ARG A O 1
ATOM 649 N N . THR A 1 81 ? 12.775 13.582 -25.604 1.00 86.56 81 THR A N 1
ATOM 650 C CA . THR A 1 81 ? 13.996 13.059 -26.234 1.00 86.56 81 THR A CA 1
ATOM 651 C C . THR A 1 81 ? 13.924 11.544 -26.403 1.00 86.56 81 THR A C 1
ATOM 653 O O . THR A 1 81 ? 14.095 11.041 -27.518 1.00 86.56 81 THR A O 1
ATOM 656 N N . GLY A 1 82 ? 13.572 10.808 -25.347 1.00 86.81 82 GLY A N 1
ATOM 657 C CA . GLY A 1 82 ? 13.368 9.361 -25.380 1.00 86.81 82 GLY A CA 1
ATOM 658 C C . GLY A 1 82 ? 12.262 8.944 -26.351 1.00 86.81 82 GLY A C 1
ATOM 659 O O . GLY A 1 82 ? 12.441 7.999 -27.126 1.00 86.81 82 GLY A O 1
ATOM 660 N N . ASN A 1 83 ? 11.168 9.708 -26.438 1.00 87.81 83 ASN A N 1
ATOM 661 C CA . ASN A 1 83 ? 10.106 9.514 -27.433 1.00 87.81 83 ASN A CA 1
ATOM 662 C C . ASN A 1 83 ? 10.595 9.726 -28.873 1.00 87.81 83 ASN A C 1
ATOM 664 O O . ASN A 1 83 ? 10.171 9.011 -29.788 1.00 87.81 83 ASN A O 1
ATOM 668 N N . ALA A 1 84 ? 11.464 10.710 -29.111 1.00 88.69 84 ALA A N 1
ATOM 669 C CA . ALA A 1 84 ? 12.051 10.943 -30.428 1.00 88.69 84 ALA A CA 1
ATOM 670 C C . ALA A 1 84 ? 13.002 9.802 -30.831 1.00 88.69 84 ALA A C 1
ATOM 672 O O . ALA A 1 84 ? 12.909 9.290 -31.949 1.00 88.69 84 ALA A O 1
ATOM 673 N N . ILE A 1 85 ? 13.862 9.354 -29.912 1.00 89.25 85 ILE A N 1
ATOM 674 C CA . ILE A 1 85 ? 14.805 8.251 -30.146 1.00 89.25 85 ILE A CA 1
ATOM 675 C C . ILE A 1 85 ? 14.058 6.935 -30.356 1.00 89.25 85 ILE A C 1
ATOM 677 O O . ILE A 1 85 ? 14.350 6.224 -31.315 1.00 89.25 85 ILE A O 1
ATOM 681 N N . THR A 1 86 ? 13.052 6.636 -29.531 1.00 90.56 86 THR A N 1
ATOM 682 C CA . THR A 1 86 ? 12.235 5.422 -29.672 1.00 90.56 86 THR A CA 1
ATOM 683 C C . THR A 1 86 ? 11.585 5.364 -31.050 1.00 90.56 86 THR A C 1
ATOM 685 O O . THR A 1 86 ? 11.725 4.368 -31.757 1.00 90.56 86 THR A O 1
ATOM 688 N N . ARG A 1 87 ? 10.948 6.461 -31.487 1.00 89.38 87 ARG A N 1
ATOM 689 C CA . ARG A 1 87 ? 10.346 6.548 -32.827 1.00 89.38 87 ARG A CA 1
ATOM 690 C C . ARG A 1 87 ? 11.375 6.347 -33.935 1.00 89.38 87 ARG A C 1
ATOM 692 O O . ARG A 1 87 ? 11.103 5.606 -34.874 1.00 89.38 87 ARG A O 1
ATOM 699 N N . LYS A 1 88 ? 12.559 6.947 -33.800 1.00 90.00 88 LYS A N 1
ATOM 700 C CA . LYS A 1 88 ? 13.659 6.804 -34.760 1.00 90.00 88 LYS A CA 1
ATOM 701 C C . LYS A 1 88 ? 14.177 5.365 -34.849 1.00 90.00 88 LYS A C 1
ATOM 703 O O . LYS A 1 88 ? 14.428 4.866 -35.941 1.00 90.00 88 LYS A O 1
ATOM 708 N N . ILE A 1 89 ? 14.325 4.672 -33.721 1.00 88.62 89 ILE A N 1
ATOM 709 C CA . ILE A 1 89 ? 14.764 3.271 -33.715 1.00 88.62 89 ILE A CA 1
ATOM 710 C C . ILE A 1 89 ? 13.683 2.375 -34.330 1.00 88.62 89 ILE A C 1
ATOM 712 O O . ILE A 1 89 ? 13.987 1.546 -35.185 1.00 88.62 89 ILE A O 1
ATOM 716 N N . LEU A 1 90 ? 12.412 2.576 -33.975 1.00 88.94 90 LEU A N 1
ATOM 717 C CA . LEU A 1 90 ? 11.299 1.832 -34.571 1.00 88.94 90 LEU A CA 1
ATOM 718 C C . LEU A 1 90 ? 11.185 2.071 -36.088 1.00 88.94 90 LEU A C 1
ATOM 720 O O . LEU A 1 90 ? 10.868 1.136 -36.833 1.00 88.94 90 LEU A O 1
ATOM 724 N N . SER A 1 91 ? 11.484 3.287 -36.566 1.00 86.81 91 SER A N 1
ATOM 725 C CA . SER A 1 91 ? 11.457 3.591 -37.998 1.00 86.81 91 SER A CA 1
ATOM 726 C C . SER A 1 91 ? 12.582 2.924 -38.791 1.00 86.81 91 SER A C 1
ATOM 728 O O . SER A 1 91 ? 12.368 2.466 -39.905 1.00 86.81 91 SER A O 1
ATOM 730 N N . GLU A 1 92 ? 13.775 2.813 -38.215 1.00 85.69 92 GLU A N 1
ATOM 731 C CA . GLU A 1 92 ? 14.930 2.195 -38.884 1.00 85.69 92 GLU A CA 1
ATOM 732 C C . GLU A 1 92 ? 14.874 0.655 -38.866 1.00 85.69 92 GLU A C 1
ATOM 734 O O . GLU A 1 92 ? 15.418 -0.014 -39.745 1.00 85.69 92 GLU A O 1
ATOM 739 N N . PHE A 1 93 ? 14.190 0.067 -37.879 1.00 83.06 93 PHE A N 1
ATOM 740 C CA . PHE A 1 93 ? 14.104 -1.385 -37.681 1.00 83.06 93 PHE A CA 1
ATOM 741 C C . PHE A 1 93 ? 12.820 -2.017 -38.259 1.00 83.06 93 PHE A C 1
ATOM 743 O O . PHE A 1 93 ? 12.414 -3.098 -37.823 1.00 83.06 93 PHE A O 1
ATOM 750 N N . HIS A 1 94 ? 12.188 -1.380 -39.255 1.00 61.62 94 HIS A N 1
ATOM 751 C CA . HIS A 1 94 ? 10.952 -1.850 -39.896 1.00 61.62 94 HIS A CA 1
ATOM 752 C C . HIS A 1 94 ? 10.974 -3.368 -40.193 1.00 61.62 94 HIS A C 1
ATOM 754 O O . HIS A 1 94 ? 11.807 -3.850 -40.959 1.00 61.62 94 HIS A O 1
ATOM 760 N N . ARG A 1 95 ? 10.019 -4.111 -39.599 1.00 59.97 95 ARG A N 1
ATOM 761 C CA . ARG A 1 95 ? 9.806 -5.581 -39.692 1.00 59.97 95 ARG A CA 1
ATOM 762 C C . ARG A 1 95 ? 10.724 -6.495 -38.863 1.00 59.97 95 ARG A C 1
ATOM 764 O O . ARG A 1 95 ? 10.692 -7.708 -39.060 1.00 59.97 95 ARG A O 1
ATOM 771 N N . LYS A 1 96 ? 11.509 -5.968 -37.924 1.00 67.38 96 LYS A N 1
ATOM 772 C CA . LYS A 1 96 ? 12.288 -6.792 -36.979 1.00 67.38 96 LYS A CA 1
ATOM 773 C C . LYS A 1 96 ? 11.525 -7.041 -35.682 1.00 67.38 96 LYS A C 1
ATOM 775 O O . LYS A 1 96 ? 10.552 -6.352 -35.397 1.00 67.38 96 LYS A O 1
ATOM 780 N N . ASN A 1 97 ? 11.973 -8.019 -34.891 1.00 81.88 97 ASN A N 1
ATOM 781 C CA . ASN A 1 97 ? 11.411 -8.380 -33.583 1.00 81.88 97 ASN A CA 1
ATOM 782 C C . ASN A 1 97 ? 11.664 -7.297 -32.509 1.00 81.88 97 ASN A C 1
ATOM 784 O O . ASN A 1 97 ? 12.201 -7.592 -31.443 1.00 81.88 97 ASN A O 1
ATOM 788 N N . ILE A 1 98 ? 11.312 -6.044 -32.796 1.00 88.62 98 ILE A N 1
ATOM 789 C CA . ILE A 1 98 ? 11.466 -4.899 -31.908 1.00 88.62 98 ILE A CA 1
ATOM 790 C C . ILE A 1 98 ? 10.132 -4.560 -31.243 1.00 88.62 98 ILE A C 1
ATOM 792 O O . ILE A 1 98 ? 9.095 -4.509 -31.904 1.00 88.62 98 ILE A O 1
ATOM 796 N N . LYS A 1 99 ? 10.148 -4.356 -29.926 1.00 89.94 99 LYS A N 1
ATOM 797 C CA . LYS A 1 99 ? 8.969 -3.998 -29.134 1.00 89.94 99 LYS A CA 1
ATOM 798 C C . LYS A 1 99 ? 9.282 -2.824 -28.223 1.00 89.94 99 LYS A C 1
ATOM 800 O O . LYS A 1 99 ? 10.291 -2.834 -27.526 1.00 89.94 99 LYS A O 1
ATOM 805 N N . ASP A 1 100 ? 8.385 -1.850 -28.204 1.00 88.12 100 ASP A N 1
ATOM 806 C CA . ASP A 1 100 ? 8.363 -0.819 -27.174 1.00 88.12 100 ASP A CA 1
ATOM 807 C C . ASP A 1 100 ? 7.714 -1.409 -25.913 1.00 88.12 100 ASP A C 1
ATOM 809 O O . ASP A 1 100 ? 6.572 -1.868 -25.966 1.00 88.12 100 ASP A O 1
ATOM 813 N N . VAL A 1 101 ? 8.462 -1.473 -24.808 1.00 88.19 101 VAL A N 1
ATOM 814 C CA . VAL A 1 101 ? 7.985 -2.028 -23.527 1.00 88.19 101 VAL A CA 1
ATOM 815 C C . VAL A 1 101 ? 7.685 -0.949 -22.495 1.00 88.19 101 VAL A C 1
ATOM 817 O O . VAL A 1 101 ? 7.268 -1.274 -21.390 1.00 88.19 101 VAL A O 1
ATOM 820 N N . ARG A 1 102 ? 7.830 0.332 -22.849 1.00 86.19 102 ARG A N 1
ATOM 821 C CA . ARG A 1 102 ? 7.628 1.460 -21.928 1.00 86.19 102 ARG A CA 1
ATOM 822 C C . ARG A 1 102 ? 6.233 1.466 -21.309 1.00 86.19 102 ARG A C 1
ATOM 824 O O . ARG A 1 102 ? 6.097 1.659 -20.106 1.00 86.19 102 ARG A O 1
ATOM 831 N N . GLN A 1 103 ? 5.213 1.121 -22.096 1.00 80.50 103 GLN A N 1
ATOM 832 C CA . GLN A 1 103 ? 3.834 0.998 -21.609 1.00 80.50 103 GLN A CA 1
ATOM 833 C C . GLN A 1 103 ? 3.661 -0.080 -20.528 1.00 80.50 103 GLN A C 1
ATOM 835 O O . GLN A 1 103 ? 2.825 0.091 -19.647 1.00 80.50 103 GLN A O 1
ATOM 840 N N . LEU A 1 104 ? 4.448 -1.165 -20.559 1.00 79.75 104 LEU A N 1
ATOM 841 C CA . LEU A 1 104 ? 4.381 -2.222 -19.538 1.00 79.75 104 LEU A CA 1
ATOM 842 C C . LEU A 1 104 ? 4.863 -1.729 -18.172 1.00 79.75 104 LEU A C 1
ATOM 844 O O . LEU A 1 104 ? 4.415 -2.237 -17.151 1.00 79.75 104 LEU A O 1
ATOM 848 N N . TYR A 1 105 ? 5.756 -0.742 -18.172 1.00 76.31 105 TYR A N 1
ATOM 849 C CA . TYR A 1 105 ? 6.325 -0.136 -16.973 1.00 76.31 105 TYR A CA 1
ATOM 850 C C . TYR A 1 105 ? 5.696 1.227 -16.654 1.00 76.31 105 TYR A C 1
ATOM 852 O O . TYR A 1 105 ? 6.249 1.983 -15.870 1.00 76.31 105 TYR A O 1
ATOM 860 N N . GLY A 1 106 ? 4.567 1.585 -17.280 1.00 70.06 106 GLY A N 1
ATOM 861 C CA . GLY A 1 106 ? 3.900 2.871 -17.035 1.00 70.06 106 GLY A CA 1
ATOM 862 C C . GLY A 1 106 ? 4.686 4.106 -17.499 1.00 70.06 106 GLY A C 1
ATOM 863 O O . GLY A 1 106 ? 4.317 5.227 -17.158 1.00 70.06 106 GLY A O 1
ATOM 864 N N . ILE A 1 107 ? 5.740 3.929 -18.301 1.00 77.44 107 ILE A N 1
ATOM 865 C CA . ILE A 1 107 ? 6.584 5.020 -18.793 1.00 77.44 107 ILE A CA 1
ATOM 866 C C . ILE A 1 107 ? 5.849 5.750 -19.927 1.00 77.44 107 ILE A C 1
ATOM 868 O O . ILE A 1 107 ? 5.613 5.187 -21.002 1.00 77.44 107 ILE A O 1
ATOM 872 N N . SER A 1 108 ? 5.477 7.013 -19.699 1.00 73.81 108 SER A N 1
ATOM 873 C CA . SER A 1 108 ? 4.795 7.861 -20.685 1.00 73.81 108 SER A CA 1
ATOM 874 C C . SER A 1 108 ? 5.039 9.355 -20.435 1.00 73.81 108 SER A C 1
ATOM 876 O O . SER A 1 108 ? 5.510 9.743 -19.374 1.00 73.81 108 SER A O 1
ATOM 878 N N . GLU A 1 109 ? 4.688 10.199 -21.408 1.00 67.62 109 GLU A N 1
ATOM 879 C CA . GLU A 1 109 ? 4.933 11.654 -21.390 1.00 67.62 109 GLU A CA 1
ATOM 880 C C . GLU A 1 109 ? 4.012 12.433 -20.416 1.00 67.62 109 GLU A C 1
ATOM 882 O O . GLU A 1 109 ? 4.110 13.653 -20.300 1.00 67.62 109 GLU A O 1
ATOM 887 N N . ASN A 1 110 ? 3.092 11.764 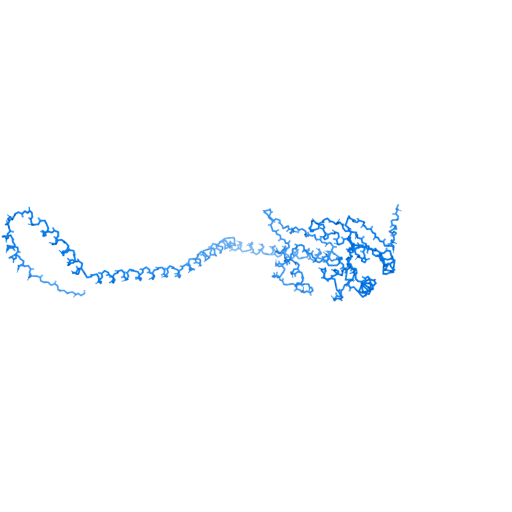-19.707 1.00 53.91 110 ASN A N 1
ATOM 888 C CA . ASN A 1 110 ? 2.061 12.432 -18.910 1.00 53.91 110 ASN A CA 1
ATOM 889 C C . ASN A 1 110 ? 2.448 12.615 -17.427 1.00 53.91 110 ASN A C 1
ATOM 891 O O . ASN A 1 110 ? 2.391 11.670 -16.646 1.00 53.91 110 ASN A O 1
ATOM 895 N N . LYS A 1 111 ? 2.663 13.893 -17.065 1.00 47.16 111 LYS A N 1
ATOM 896 C CA . LYS A 1 111 ? 2.864 14.520 -15.735 1.00 47.16 111 LYS A CA 1
ATOM 897 C C . LYS A 1 111 ? 4.288 14.488 -15.151 1.00 47.16 111 LYS A C 1
ATOM 899 O O . LYS A 1 111 ? 4.709 13.510 -14.559 1.00 47.16 111 LYS A O 1
ATOM 904 N N . ASN A 1 112 ? 4.927 15.662 -15.209 1.00 45.91 112 ASN A N 1
ATOM 905 C CA . ASN A 1 112 ? 5.876 16.236 -14.242 1.00 45.91 112 ASN A CA 1
ATOM 906 C C . ASN A 1 112 ? 6.823 15.258 -13.518 1.00 45.91 112 ASN A C 1
ATOM 908 O O . ASN A 1 112 ? 6.691 15.126 -12.306 1.00 45.91 112 ASN A O 1
ATOM 912 N N . GLN A 1 113 ? 7.760 14.629 -14.234 1.00 51.53 113 GLN A N 1
ATOM 913 C CA . GLN A 1 113 ? 9.024 14.035 -13.746 1.00 51.53 113 GLN A CA 1
ATOM 914 C C . GLN A 1 113 ? 9.756 13.380 -14.943 1.00 51.53 113 GLN A C 1
ATOM 916 O O . GLN A 1 113 ? 9.178 13.309 -16.030 1.00 51.53 113 GLN A O 1
ATOM 921 N N . ASN A 1 114 ? 11.039 13.023 -14.816 1.00 51.22 114 ASN A N 1
ATOM 922 C CA . ASN A 1 114 ? 11.954 12.741 -15.936 1.00 51.22 114 ASN A CA 1
ATOM 923 C C . ASN A 1 114 ? 11.656 11.436 -16.710 1.00 51.22 114 ASN A C 1
ATOM 925 O O . ASN A 1 114 ? 12.368 11.102 -17.658 1.00 51.22 114 ASN A O 1
ATOM 929 N N . GLY A 1 115 ? 10.576 10.725 -16.379 1.00 58.00 115 GLY A N 1
ATOM 930 C CA . GLY A 1 115 ? 9.978 9.683 -17.215 1.00 58.00 115 GLY A CA 1
ATOM 931 C C . GLY A 1 115 ? 10.854 8.439 -17.363 1.00 58.00 115 GLY A C 1
ATOM 932 O O . GLY A 1 115 ? 10.725 7.727 -18.359 1.00 58.00 115 GLY A O 1
ATOM 933 N N . GLY A 1 116 ? 11.778 8.215 -16.429 1.00 57.91 116 GLY A N 1
ATOM 934 C CA . GLY A 1 116 ? 12.661 7.051 -16.386 1.00 57.91 116 GLY A CA 1
ATOM 935 C C . GLY A 1 116 ? 12.018 5.849 -15.694 1.00 57.91 116 GLY A C 1
ATOM 936 O O . GLY A 1 116 ? 10.997 5.964 -15.016 1.00 57.91 116 GLY A O 1
ATOM 937 N N . LEU A 1 117 ? 12.633 4.678 -15.850 1.00 62.41 117 LEU A N 1
ATOM 938 C CA . LEU A 1 117 ? 12.268 3.472 -15.103 1.00 62.41 117 LEU A CA 1
ATOM 939 C C . LEU A 1 117 ? 12.682 3.583 -13.626 1.00 62.41 117 LEU A C 1
ATOM 941 O O . LEU A 1 117 ? 12.028 2.987 -12.768 1.00 62.41 117 LEU A O 1
ATOM 945 N N . SER A 1 118 ? 13.732 4.356 -13.328 1.00 56.75 118 SER A N 1
ATOM 946 C CA . SER A 1 118 ? 14.179 4.622 -11.955 1.00 56.75 118 SER A CA 1
ATOM 947 C C . SER A 1 118 ? 13.091 5.248 -11.084 1.00 56.75 118 SER A C 1
ATOM 949 O O . SER A 1 118 ? 12.805 4.740 -10.003 1.00 56.75 118 SER A O 1
ATOM 951 N N . GLU A 1 119 ? 12.381 6.248 -11.603 1.00 61.53 119 GLU A N 1
ATOM 952 C CA . GLU A 1 119 ? 11.283 6.914 -10.891 1.00 61.53 119 GLU A CA 1
ATOM 953 C C . GLU A 1 119 ? 10.077 5.983 -10.659 1.00 61.53 119 GLU A C 1
ATOM 955 O O . GLU A 1 119 ? 9.391 6.078 -9.640 1.00 61.53 119 GLU A O 1
ATOM 960 N N . VAL A 1 120 ? 9.801 5.055 -11.582 1.00 54.75 120 VAL A N 1
ATOM 961 C CA . VAL A 1 120 ? 8.697 4.091 -11.428 1.00 54.75 120 VAL A CA 1
ATOM 962 C C . VAL A 1 120 ? 9.002 3.090 -10.311 1.00 54.75 120 VAL A C 1
ATOM 964 O O . VAL A 1 120 ? 8.121 2.783 -9.511 1.00 54.75 120 VAL A O 1
ATOM 967 N N . SER A 1 121 ? 10.249 2.617 -10.227 1.00 49.75 121 SER A N 1
ATOM 968 C CA . SER A 1 121 ? 10.672 1.646 -9.212 1.00 49.75 121 SER A CA 1
ATOM 969 C C . SER A 1 121 ? 10.715 2.227 -7.797 1.00 49.75 121 SER A C 1
ATOM 971 O O . SER A 1 121 ? 10.505 1.481 -6.845 1.00 49.75 121 SER A O 1
ATOM 973 N N . GLU A 1 122 ? 10.984 3.524 -7.634 1.00 51.31 122 GLU A N 1
ATOM 974 C CA . GLU A 1 122 ? 10.997 4.178 -6.314 1.00 51.31 122 GLU A CA 1
ATOM 975 C C . GLU A 1 122 ? 9.599 4.285 -5.686 1.00 51.31 122 GLU A C 1
ATOM 977 O O . GLU A 1 122 ? 9.472 4.360 -4.466 1.00 51.31 122 GLU A O 1
ATOM 982 N N . ASN A 1 123 ? 8.540 4.270 -6.503 1.00 50.38 123 ASN A N 1
ATOM 983 C CA . ASN A 1 123 ? 7.163 4.419 -6.029 1.00 50.38 123 ASN A CA 1
ATOM 984 C C . ASN A 1 123 ? 6.423 3.084 -5.828 1.00 50.38 123 ASN A C 1
ATOM 986 O O . ASN A 1 123 ? 5.341 3.102 -5.246 1.00 50.38 123 ASN A O 1
ATOM 990 N N . SER A 1 124 ? 6.950 1.955 -6.320 1.00 49.97 124 SER A N 1
ATOM 991 C CA . SER A 1 124 ? 6.301 0.648 -6.177 1.00 49.97 124 SER A CA 1
ATOM 992 C C . SER A 1 124 ? 6.842 -0.095 -4.959 1.00 49.97 124 SER A C 1
ATOM 994 O O . SER A 1 124 ? 7.896 -0.734 -5.002 1.00 49.97 124 SER A O 1
ATOM 996 N N . THR A 1 125 ? 6.109 -0.034 -3.861 1.00 54.66 125 THR A N 1
ATOM 997 C CA . THR A 1 125 ? 6.243 -0.988 -2.768 1.00 54.66 125 THR A CA 1
ATOM 998 C C . THR A 1 125 ? 5.675 -2.334 -3.209 1.00 54.66 125 THR A C 1
ATOM 1000 O O . THR A 1 125 ? 4.584 -2.411 -3.751 1.00 54.66 125 THR A O 1
ATOM 1003 N N . ASN A 1 126 ? 6.349 -3.452 -2.916 1.00 56.09 126 ASN A N 1
ATOM 1004 C CA . ASN A 1 126 ? 5.857 -4.809 -3.243 1.00 56.09 126 ASN A CA 1
ATOM 1005 C C . ASN A 1 126 ? 4.539 -5.202 -2.521 1.00 56.09 126 ASN A C 1
ATOM 1007 O O . ASN A 1 126 ? 4.168 -6.374 -2.479 1.00 56.09 126 ASN A O 1
ATOM 1011 N N . ASN A 1 127 ? 3.842 -4.235 -1.926 1.00 65.88 127 ASN A N 1
ATOM 1012 C CA . ASN A 1 127 ? 2.533 -4.358 -1.331 1.00 65.88 127 ASN A CA 1
ATOM 1013 C C . ASN A 1 127 ? 1.527 -3.573 -2.189 1.00 65.88 127 ASN A C 1
ATOM 1015 O O . ASN A 1 127 ? 1.417 -2.354 -2.073 1.00 65.88 127 ASN A O 1
ATOM 1019 N N . ALA A 1 128 ? 0.770 -4.296 -3.018 1.00 68.81 128 ALA A N 1
ATOM 1020 C CA . ALA A 1 128 ? -0.246 -3.726 -3.903 1.00 68.81 128 ALA A CA 1
ATOM 1021 C C . ALA A 1 128 ? -1.293 -2.876 -3.157 1.00 68.81 128 ALA A C 1
ATOM 1023 O O . ALA A 1 128 ? -1.824 -1.920 -3.720 1.00 68.81 128 ALA A O 1
ATOM 1024 N N . GLU A 1 129 ? -1.573 -3.195 -1.888 1.00 73.81 129 GLU A N 1
ATOM 1025 C CA . GLU A 1 129 ? -2.462 -2.390 -1.046 1.00 73.81 129 GLU A CA 1
ATOM 1026 C C . GLU A 1 129 ? -1.817 -1.044 -0.710 1.00 73.81 129 GLU A C 1
ATOM 1028 O O . GLU A 1 129 ? -2.455 -0.002 -0.829 1.00 73.81 129 GLU A O 1
ATOM 1033 N N . LEU A 1 130 ? -0.533 -1.044 -0.346 1.00 78.00 130 LEU A N 1
ATOM 1034 C CA . LEU A 1 130 ? 0.187 0.175 0.008 1.00 78.00 130 LEU A CA 1
ATOM 1035 C C . LEU A 1 130 ? 0.397 1.082 -1.212 1.00 78.00 130 LEU A C 1
ATOM 1037 O O . LEU A 1 130 ? 0.180 2.285 -1.105 1.00 78.00 130 LEU A O 1
ATOM 1041 N N . ASP A 1 131 ? 0.706 0.518 -2.380 1.00 74.12 131 ASP A N 1
ATOM 1042 C CA . ASP A 1 131 ? 0.823 1.263 -3.644 1.00 74.12 131 ASP A CA 1
ATOM 1043 C C . ASP A 1 131 ? -0.492 1.932 -4.055 1.00 74.12 131 ASP A C 1
ATOM 1045 O O . ASP A 1 131 ? -0.508 3.070 -4.546 1.00 74.12 131 ASP A O 1
ATOM 1049 N N . ALA A 1 132 ? -1.614 1.246 -3.818 1.00 80.81 132 ALA A N 1
ATOM 1050 C CA . ALA A 1 132 ? -2.939 1.804 -4.036 1.00 80.81 132 ALA A CA 1
ATOM 1051 C C . ALA A 1 132 ? -3.210 2.981 -3.085 1.00 80.81 132 ALA A C 1
ATOM 1053 O O . ALA A 1 132 ? -3.711 4.016 -3.532 1.00 80.81 132 ALA A O 1
ATOM 1054 N N . LEU A 1 133 ? -2.837 2.870 -1.804 1.00 84.12 133 LEU A N 1
ATOM 1055 C CA . LEU A 1 133 ? -2.980 3.958 -0.827 1.00 84.12 133 LEU A CA 1
ATOM 1056 C C . LEU A 1 133 ? -2.057 5.142 -1.138 1.00 84.12 133 LEU A C 1
ATOM 1058 O O . LEU A 1 133 ? -2.509 6.287 -1.109 1.00 84.12 133 LEU A O 1
ATOM 1062 N N . ILE A 1 134 ? -0.797 4.884 -1.500 1.00 82.38 134 ILE A N 1
ATOM 1063 C CA . ILE A 1 134 ? 0.159 5.916 -1.918 1.00 82.38 134 ILE A CA 1
ATOM 1064 C C . ILE A 1 134 ? -0.407 6.666 -3.122 1.00 82.38 134 ILE A C 1
ATOM 1066 O O . ILE A 1 134 ? -0.504 7.890 -3.086 1.00 82.38 134 ILE A O 1
ATOM 1070 N N . SER A 1 135 ? -0.863 5.955 -4.155 1.00 80.69 135 SER A N 1
ATOM 1071 C CA . SER A 1 135 ? -1.459 6.574 -5.347 1.00 80.69 135 SER A CA 1
ATOM 1072 C C . SER A 1 135 ? -2.722 7.375 -5.027 1.00 80.69 135 SER A C 1
ATOM 1074 O O . SER A 1 135 ? -2.933 8.451 -5.588 1.00 80.69 135 SER A O 1
ATOM 1076 N N . LYS A 1 136 ? -3.557 6.871 -4.112 1.00 83.19 136 LYS A N 1
ATOM 1077 C CA . LYS A 1 136 ? -4.813 7.507 -3.695 1.00 83.19 136 LYS A CA 1
ATOM 1078 C C . LYS A 1 136 ? -4.584 8.796 -2.909 1.00 83.19 136 LYS A C 1
ATOM 1080 O O . LYS A 1 136 ? -5.347 9.744 -3.088 1.00 83.19 136 LYS A O 1
ATOM 1085 N N . TYR A 1 137 ? -3.562 8.837 -2.056 1.00 84.56 137 TYR A N 1
ATOM 1086 C CA . TYR A 1 137 ? -3.334 9.939 -1.119 1.00 84.56 137 TYR A CA 1
ATOM 1087 C C . TYR A 1 137 ? -2.152 10.852 -1.483 1.00 84.56 137 TYR A C 1
ATOM 1089 O O . TYR A 1 137 ? -1.912 11.850 -0.799 1.00 84.56 137 TYR A O 1
ATOM 1097 N N . LYS A 1 138 ? -1.432 10.577 -2.579 1.00 80.56 138 LYS A N 1
ATOM 1098 C CA . LYS A 1 138 ? -0.320 11.420 -3.044 1.00 80.56 138 LYS A CA 1
ATOM 1099 C C . LYS A 1 138 ? -0.780 12.866 -3.258 1.00 80.56 138 LYS A C 1
ATOM 1101 O O . LYS A 1 138 ? -1.724 13.134 -3.998 1.00 80.56 138 LYS A O 1
ATOM 1106 N N . GLY A 1 139 ? -0.086 13.808 -2.615 1.00 75.56 139 GLY A N 1
ATOM 1107 C CA . GLY A 1 139 ? -0.364 15.245 -2.724 1.00 75.56 139 GLY A CA 1
ATOM 1108 C C . GLY A 1 139 ? -1.585 15.736 -1.938 1.00 75.56 139 GLY A C 1
ATOM 1109 O O . GLY A 1 139 ? -1.976 16.890 -2.103 1.00 75.56 139 GLY A O 1
ATOM 1110 N N . GLN A 1 140 ? -2.184 14.895 -1.090 1.00 80.69 140 GLN A N 1
ATOM 1111 C CA . GLN A 1 140 ? -3.312 15.262 -0.232 1.00 80.69 140 GLN A CA 1
ATOM 1112 C C . GLN A 1 140 ? -2.885 15.340 1.236 1.00 80.69 140 GLN A C 1
ATOM 1114 O O . GLN A 1 140 ? -1.980 14.634 1.680 1.00 80.69 140 GLN A O 1
ATOM 1119 N N . LYS A 1 141 ? -3.564 16.191 2.014 1.00 85.38 141 LYS A N 1
ATOM 1120 C CA . LYS A 1 141 ? -3.425 16.201 3.473 1.00 85.38 141 LYS A CA 1
ATOM 1121 C C . LYS A 1 141 ? -4.225 15.030 4.045 1.00 85.38 141 LYS A C 1
ATOM 1123 O O . LYS A 1 141 ? -5.448 15.024 3.940 1.00 85.38 141 LYS A O 1
ATOM 1128 N N . LEU A 1 142 ? -3.527 14.072 4.643 1.00 84.38 142 LEU A N 1
ATOM 1129 C CA . LEU A 1 142 ? -4.126 12.901 5.280 1.00 84.38 142 LEU A CA 1
ATOM 1130 C C . LEU A 1 142 ? -4.866 13.288 6.573 1.00 84.38 142 LEU A C 1
ATOM 1132 O O . LEU A 1 142 ? -4.389 14.130 7.338 1.00 84.38 142 LEU A O 1
ATOM 1136 N N . ASN A 1 143 ? -6.017 12.663 6.818 1.00 87.81 143 ASN A N 1
ATOM 1137 C CA . ASN A 1 143 ? -6.715 12.692 8.106 1.00 87.81 143 ASN A CA 1
ATOM 1138 C C . ASN A 1 143 ? -6.279 11.513 9.006 1.00 87.81 143 ASN A C 1
ATOM 1140 O O . ASN A 1 143 ? -5.578 10.612 8.549 1.00 87.81 143 ASN A O 1
ATOM 1144 N N . ASN A 1 144 ? -6.691 11.509 10.280 1.00 84.62 144 ASN A N 1
ATOM 1145 C CA . ASN A 1 144 ? -6.271 10.482 11.244 1.00 84.62 144 ASN A CA 1
ATOM 1146 C C . ASN A 1 144 ? -6.648 9.060 10.805 1.00 84.62 144 ASN A C 1
ATOM 1148 O O . ASN A 1 144 ? -5.817 8.163 10.906 1.00 84.62 144 ASN A O 1
ATOM 1152 N N . ASP A 1 145 ? -7.848 8.859 10.264 1.00 84.56 145 ASP A N 1
ATOM 1153 C CA . ASP A 1 145 ? -8.315 7.537 9.831 1.00 84.56 145 ASP A CA 1
ATOM 1154 C C . ASP A 1 145 ? -7.488 7.010 8.648 1.00 84.56 145 ASP A C 1
ATOM 1156 O O . ASP A 1 145 ? -7.104 5.844 8.607 1.00 84.56 145 ASP A O 1
ATOM 1160 N N . GLN A 1 146 ? -7.135 7.891 7.711 1.00 85.06 146 GLN A N 1
ATOM 1161 C CA . GLN A 1 146 ? -6.279 7.571 6.569 1.00 85.06 146 GLN A CA 1
ATOM 1162 C C . GLN A 1 146 ? -4.836 7.284 6.998 1.00 85.06 146 GLN A C 1
ATOM 1164 O O . GLN A 1 146 ? -4.179 6.417 6.423 1.00 85.06 146 GLN A O 1
ATOM 1169 N N . VAL A 1 147 ? -4.335 7.991 8.018 1.00 84.00 147 VAL A N 1
ATOM 1170 C CA . VAL A 1 147 ? -3.030 7.690 8.623 1.00 84.00 147 VAL A CA 1
ATOM 1171 C C . VAL A 1 147 ? -3.058 6.304 9.260 1.00 84.00 147 VAL A C 1
ATOM 1173 O O . VAL A 1 147 ? -2.129 5.530 9.048 1.00 84.00 147 VAL A O 1
ATOM 1176 N N . VAL A 1 148 ? -4.126 5.954 9.981 1.00 83.62 148 VAL A N 1
ATOM 1177 C CA . VAL A 1 148 ? -4.290 4.617 10.572 1.00 83.62 148 VAL A CA 1
ATOM 1178 C C . VAL A 1 148 ? -4.316 3.539 9.489 1.00 83.62 148 VAL A C 1
ATOM 1180 O O . VAL A 1 148 ? -3.619 2.534 9.626 1.00 83.62 148 VAL A O 1
ATOM 1183 N N . GLU A 1 149 ? -5.047 3.754 8.395 1.00 85.50 149 GLU A N 1
ATOM 1184 C CA . GLU A 1 149 ? -5.109 2.826 7.259 1.00 85.50 149 GLU A CA 1
ATOM 1185 C C . GLU A 1 149 ? -3.714 2.591 6.650 1.00 85.50 149 GLU A C 1
ATOM 1187 O O . GLU A 1 149 ? -3.270 1.449 6.519 1.00 85.50 149 GLU A O 1
ATOM 1192 N N . ALA A 1 150 ? -2.976 3.667 6.359 1.00 84.12 150 ALA A N 1
ATOM 1193 C CA . ALA A 1 150 ? -1.635 3.589 5.782 1.00 84.12 150 ALA A CA 1
ATOM 1194 C C . ALA A 1 150 ? -0.618 2.929 6.729 1.00 84.12 150 ALA A C 1
ATOM 1196 O O . ALA A 1 150 ? 0.161 2.070 6.311 1.00 84.12 150 ALA A O 1
ATOM 1197 N N . VAL A 1 151 ? -0.640 3.289 8.016 1.00 83.62 151 VAL A N 1
ATOM 1198 C CA . VAL A 1 151 ? 0.244 2.706 9.036 1.00 83.62 151 VAL A CA 1
ATOM 1199 C C . VAL A 1 151 ? -0.059 1.222 9.238 1.00 83.62 151 VAL A C 1
ATOM 1201 O O . VAL A 1 151 ? 0.873 0.431 9.322 1.00 83.62 151 VAL A O 1
ATOM 1204 N N . SER A 1 152 ? -1.328 0.813 9.243 1.00 83.56 152 SER A N 1
ATOM 1205 C CA . SER A 1 152 ? -1.709 -0.607 9.356 1.00 83.56 152 SER A CA 1
ATOM 1206 C C . SER A 1 152 ? -1.311 -1.414 8.116 1.00 83.56 152 SER A C 1
ATOM 1208 O O . SER A 1 152 ? -0.970 -2.595 8.201 1.00 83.56 152 SER A O 1
ATOM 1210 N N . ALA A 1 153 ? -1.324 -0.779 6.942 1.00 82.69 153 ALA A N 1
ATOM 1211 C CA . ALA A 1 153 ? -0.864 -1.406 5.712 1.00 82.69 153 ALA A CA 1
ATOM 1212 C C . ALA A 1 153 ? 0.664 -1.588 5.687 1.00 82.69 153 ALA A C 1
ATOM 1214 O O . ALA A 1 153 ? 1.132 -2.590 5.140 1.00 82.69 153 ALA A O 1
ATOM 1215 N N . ALA A 1 154 ? 1.426 -0.664 6.281 1.00 81.38 154 ALA A N 1
ATOM 1216 C CA . ALA A 1 154 ? 2.891 -0.654 6.263 1.00 81.38 154 ALA A CA 1
ATOM 1217 C C . ALA A 1 154 ? 3.545 -1.383 7.453 1.00 81.38 154 ALA A C 1
ATOM 1219 O O . ALA A 1 154 ? 4.623 -1.963 7.305 1.00 81.38 154 ALA A O 1
ATOM 1220 N N . CYS A 1 155 ? 2.901 -1.380 8.619 1.00 83.81 155 CYS A N 1
ATOM 1221 C CA . CYS A 1 155 ? 3.467 -1.849 9.880 1.00 83.81 155 CYS A CA 1
ATOM 1222 C C . CYS A 1 155 ? 2.609 -2.944 10.521 1.00 83.81 155 CYS A C 1
ATOM 1224 O O . CYS A 1 155 ? 1.401 -3.015 10.320 1.00 83.81 155 CYS A O 1
ATOM 1226 N N . PHE A 1 156 ? 3.229 -3.770 11.360 1.00 82.81 156 PHE A N 1
ATOM 1227 C CA . PHE A 1 156 ? 2.539 -4.729 12.217 1.00 82.81 156 PHE A CA 1
ATOM 1228 C C . PHE A 1 156 ? 3.146 -4.736 13.622 1.00 82.81 156 PHE A C 1
ATOM 1230 O O . PHE A 1 156 ? 4.327 -4.438 13.813 1.00 82.81 156 PHE A O 1
ATOM 1237 N N . VAL A 1 157 ? 2.334 -5.086 14.619 1.00 83.81 157 VAL A N 1
ATOM 1238 C CA . VAL A 1 157 ? 2.795 -5.278 15.998 1.00 83.81 157 VAL A CA 1
ATOM 1239 C C . VAL A 1 157 ? 3.183 -6.742 16.163 1.00 83.81 157 VAL A C 1
ATOM 1241 O O . VAL A 1 157 ? 2.368 -7.628 15.933 1.00 83.81 157 VAL A O 1
ATOM 1244 N N . SER A 1 158 ? 4.439 -6.999 16.517 1.00 76.38 158 SER A N 1
ATOM 1245 C CA . SER A 1 158 ? 4.912 -8.356 16.827 1.00 76.38 158 SER A CA 1
ATOM 1246 C C . SER A 1 158 ? 4.612 -8.747 18.274 1.00 76.38 158 SER A C 1
ATOM 1248 O O . SER A 1 158 ? 4.357 -7.884 19.112 1.00 76.38 158 SER A O 1
ATOM 1250 N N . ASP A 1 159 ? 4.728 -10.036 18.591 1.00 79.06 159 ASP A N 1
ATOM 1251 C CA . ASP A 1 159 ? 4.401 -10.609 19.909 1.00 79.06 159 ASP A CA 1
ATOM 1252 C C . ASP A 1 159 ? 5.152 -9.953 21.084 1.00 79.06 159 ASP A C 1
ATOM 1254 O O . ASP A 1 159 ? 4.671 -9.896 22.214 1.00 79.06 159 ASP A O 1
ATOM 1258 N N . ASN A 1 160 ? 6.332 -9.387 20.822 1.00 82.56 160 ASN A N 1
ATOM 1259 C CA . ASN A 1 160 ? 7.114 -8.640 21.811 1.00 82.56 160 ASN A CA 1
ATOM 1260 C C . ASN A 1 160 ? 6.670 -7.168 21.970 1.00 82.56 160 ASN A C 1
ATOM 1262 O O . ASN A 1 160 ? 7.410 -6.368 22.542 1.00 82.56 160 ASN A O 1
ATOM 1266 N N . HIS A 1 161 ? 5.491 -6.812 21.451 1.00 77.31 161 HIS A N 1
ATOM 1267 C CA . HIS A 1 161 ? 4.895 -5.473 21.474 1.00 77.31 161 HIS A CA 1
ATOM 1268 C C . HIS A 1 161 ? 5.716 -4.397 20.741 1.00 77.31 161 HIS A C 1
ATOM 1270 O O . HIS A 1 161 ? 5.531 -3.201 20.966 1.00 77.31 161 HIS A O 1
ATOM 1276 N N . LYS A 1 162 ? 6.620 -4.795 19.836 1.00 79.94 162 LYS A N 1
ATOM 1277 C CA . LYS A 1 162 ? 7.331 -3.869 18.944 1.00 79.94 162 LYS A CA 1
ATOM 1278 C C . LYS A 1 162 ? 6.622 -3.733 17.604 1.00 79.94 162 LYS A C 1
ATOM 1280 O O . LYS A 1 162 ? 6.104 -4.714 17.066 1.00 79.94 162 LYS A O 1
ATOM 1285 N N . ILE A 1 163 ? 6.665 -2.520 17.058 1.00 82.25 163 ILE A N 1
ATOM 1286 C CA . ILE A 1 163 ? 6.199 -2.204 15.707 1.00 82.25 163 ILE A CA 1
ATOM 1287 C C . ILE A 1 163 ? 7.305 -2.581 14.718 1.00 82.25 163 ILE A C 1
ATOM 1289 O O . ILE A 1 163 ? 8.432 -2.104 14.843 1.00 82.25 163 ILE A O 1
ATOM 1293 N N . ASN A 1 164 ? 6.980 -3.427 13.744 1.00 79.12 164 ASN A N 1
ATOM 1294 C CA . ASN A 1 164 ? 7.869 -3.825 12.656 1.00 79.12 164 ASN A CA 1
ATOM 1295 C C . ASN A 1 164 ? 7.252 -3.428 11.313 1.00 79.12 164 ASN A C 1
ATOM 1297 O O . ASN A 1 164 ? 6.031 -3.398 11.164 1.00 79.12 164 ASN A O 1
ATOM 1301 N N . LEU A 1 165 ? 8.101 -3.139 10.332 1.00 81.38 165 LEU A N 1
ATOM 1302 C CA . LEU A 1 165 ? 7.681 -2.871 8.958 1.00 81.38 165 LEU A CA 1
ATOM 1303 C C . LEU A 1 165 ? 7.429 -4.192 8.224 1.00 81.38 165 LEU A C 1
ATOM 1305 O O . LEU A 1 165 ? 8.133 -5.175 8.467 1.00 81.38 165 LEU A O 1
ATOM 1309 N N . LYS A 1 166 ? 6.452 -4.219 7.311 1.00 76.88 166 LYS A N 1
ATOM 1310 C CA . LYS A 1 166 ? 6.267 -5.359 6.399 1.00 76.88 166 LYS A CA 1
ATOM 1311 C C . LYS A 1 166 ? 7.497 -5.547 5.500 1.00 76.88 166 LYS A C 1
ATOM 1313 O O . LYS A 1 166 ? 8.229 -4.602 5.208 1.00 76.88 166 LYS A O 1
ATOM 1318 N N . GLU A 1 167 ? 7.721 -6.787 5.070 1.00 64.19 167 GLU A N 1
ATOM 1319 C CA . GLU A 1 167 ? 8.875 -7.166 4.249 1.00 64.19 167 GLU A CA 1
ATOM 1320 C C . GLU A 1 167 ? 9.005 -6.275 3.000 1.00 64.19 167 GLU A C 1
ATOM 1322 O O . GLU A 1 167 ? 8.020 -5.996 2.316 1.00 64.19 167 GLU A O 1
ATOM 1327 N N . ASN A 1 168 ? 10.241 -5.875 2.677 1.00 64.69 168 ASN A N 1
ATOM 1328 C CA . ASN A 1 168 ? 10.609 -5.009 1.542 1.00 64.69 168 ASN A CA 1
ATOM 1329 C C . ASN A 1 168 ? 10.278 -3.512 1.687 1.00 64.69 168 ASN A C 1
ATOM 1331 O O . ASN A 1 168 ? 10.383 -2.776 0.709 1.00 64.69 168 ASN A O 1
ATOM 1335 N N . LEU A 1 169 ? 9.931 -3.044 2.888 1.00 67.31 169 LEU A N 1
ATOM 1336 C CA . LEU A 1 169 ? 9.871 -1.616 3.207 1.00 67.31 169 LEU A CA 1
ATOM 1337 C C . LEU A 1 169 ? 11.204 -1.145 3.793 1.00 67.31 169 LEU A C 1
ATOM 1339 O O . LEU A 1 169 ? 11.615 -1.597 4.861 1.00 67.31 169 LEU A O 1
ATOM 1343 N N . SER A 1 170 ? 11.861 -0.203 3.119 1.00 62.81 170 SER A N 1
ATOM 1344 C CA . SER A 1 170 ? 12.999 0.537 3.665 1.00 62.81 170 SER A CA 1
ATOM 1345 C C . SER A 1 170 ? 12.598 1.987 3.888 1.00 62.81 170 SER A C 1
ATOM 1347 O O . SER A 1 170 ? 12.152 2.652 2.955 1.00 62.81 170 SER A O 1
ATOM 1349 N N . ILE A 1 171 ? 12.782 2.485 5.109 1.00 66.75 171 ILE A N 1
ATOM 1350 C CA . ILE A 1 171 ? 12.674 3.919 5.380 1.00 66.75 171 ILE A CA 1
ATOM 1351 C C . ILE A 1 171 ? 13.870 4.579 4.696 1.00 66.75 171 ILE A C 1
ATOM 1353 O O . ILE A 1 171 ? 15.013 4.324 5.068 1.00 66.75 171 ILE A O 1
ATOM 1357 N N . THR A 1 172 ? 13.613 5.375 3.666 1.00 63.03 172 THR A N 1
ATOM 1358 C CA . THR A 1 172 ? 14.637 6.188 3.013 1.00 63.03 172 THR A CA 1
ATOM 1359 C C . THR A 1 172 ? 14.805 7.498 3.770 1.00 63.03 172 THR A C 1
ATOM 1361 O O . THR A 1 172 ? 13.812 8.153 4.099 1.00 63.03 172 THR A O 1
ATOM 1364 N N . ASP A 1 173 ? 16.051 7.902 4.007 1.00 57.19 173 ASP A N 1
ATOM 1365 C CA . ASP A 1 173 ? 16.372 9.223 4.546 1.00 57.19 173 ASP A CA 1
ATOM 1366 C C . ASP A 1 173 ? 16.152 10.282 3.452 1.00 57.19 173 ASP A C 1
ATOM 1368 O O . ASP A 1 173 ? 17.064 10.652 2.716 1.00 57.19 173 ASP A O 1
ATOM 1372 N N . ASP A 1 174 ? 14.908 10.740 3.304 1.00 61.31 174 ASP A N 1
ATOM 1373 C CA . ASP A 1 174 ? 14.589 11.916 2.492 1.00 61.31 174 ASP A CA 1
ATOM 1374 C C . ASP A 1 174 ? 15.129 13.192 3.171 1.00 61.31 174 ASP A C 1
ATOM 1376 O O . ASP A 1 174 ? 15.246 13.278 4.396 1.00 61.31 174 ASP A O 1
ATOM 1380 N N . SER A 1 175 ? 15.392 14.229 2.374 1.00 56.66 175 SER A N 1
ATOM 1381 C CA . SER A 1 175 ? 15.850 15.564 2.778 1.00 56.66 175 SER A CA 1
ATOM 1382 C C . SER A 1 175 ? 14.992 16.225 3.873 1.00 56.66 175 SER A C 1
ATOM 1384 O O . SER A 1 175 ? 15.435 17.198 4.485 1.00 56.66 175 SER A O 1
ATOM 1386 N N . ASN A 1 176 ? 13.778 15.729 4.135 1.00 64.75 176 ASN A N 1
ATOM 1387 C CA . ASN A 1 176 ? 12.876 16.207 5.187 1.00 64.75 176 ASN A CA 1
ATOM 1388 C C . ASN A 1 176 ? 12.968 15.438 6.521 1.00 64.75 176 ASN A C 1
ATOM 1390 O O . ASN A 1 176 ? 12.247 15.779 7.464 1.00 64.75 176 ASN A O 1
ATOM 1394 N N . ALA A 1 177 ? 13.835 14.430 6.649 1.00 69.31 177 ALA A N 1
ATOM 1395 C CA . ALA A 1 177 ? 13.963 13.625 7.869 1.00 69.31 177 ALA A CA 1
ATOM 1396 C C . ALA A 1 177 ? 14.283 14.476 9.114 1.00 69.31 177 ALA A C 1
ATOM 1398 O O . ALA A 1 177 ? 13.682 14.295 10.175 1.00 69.31 177 ALA A O 1
ATOM 1399 N N . ASP A 1 178 ? 15.165 15.469 8.977 1.00 73.06 178 ASP A N 1
ATOM 1400 C CA . ASP A 1 178 ? 15.553 16.361 10.077 1.00 73.06 178 ASP A CA 1
ATOM 1401 C C . ASP A 1 178 ? 14.416 17.273 10.555 1.00 73.06 178 ASP A C 1
ATOM 1403 O O . ASP A 1 178 ? 14.339 17.603 11.745 1.00 73.06 178 ASP A O 1
ATOM 1407 N N . TYR A 1 179 ? 13.522 17.679 9.648 1.00 75.25 179 TYR A N 1
ATOM 1408 C CA . TYR A 1 179 ? 12.340 18.471 9.987 1.00 75.25 179 TYR A CA 1
ATOM 1409 C C . TYR A 1 179 ? 11.386 17.648 10.857 1.00 75.25 179 TYR A C 1
ATOM 1411 O O . TYR A 1 179 ? 11.060 18.047 11.977 1.00 75.25 179 TYR A O 1
ATOM 1419 N N . TRP A 1 180 ? 11.029 16.448 10.392 1.00 76.81 180 TRP A N 1
ATOM 1420 C CA . TRP A 1 180 ? 10.143 15.553 11.132 1.00 76.81 180 TRP A CA 1
ATOM 1421 C C . TRP A 1 180 ? 10.751 15.086 12.450 1.00 76.81 180 TRP A C 1
ATOM 1423 O O . TRP A 1 180 ? 10.032 14.970 13.433 1.00 76.81 180 TRP A O 1
ATOM 1433 N N . LYS A 1 181 ? 12.072 14.901 12.532 1.00 79.75 181 LYS A N 1
ATOM 1434 C CA . LYS A 1 181 ? 12.749 14.542 13.786 1.00 79.75 181 LYS A CA 1
ATOM 1435 C C . LYS A 1 181 ? 12.580 15.606 14.874 1.00 79.75 181 LYS A C 1
ATOM 1437 O O . LYS A 1 181 ? 12.359 15.267 16.036 1.00 79.75 181 LYS A O 1
ATOM 1442 N N . LYS A 1 182 ? 12.675 16.891 14.513 1.00 81.56 182 LYS A N 1
ATOM 1443 C CA . LYS A 1 182 ? 12.455 18.009 15.448 1.00 81.56 182 LYS A CA 1
ATOM 1444 C C . LYS A 1 182 ? 10.989 18.120 15.848 1.00 81.56 182 LYS A C 1
ATOM 1446 O O . LYS A 1 182 ? 10.690 18.296 17.027 1.00 81.56 182 LYS A O 1
ATOM 1451 N N . GLU A 1 183 ? 10.099 17.984 14.875 1.00 81.56 183 GLU A N 1
ATOM 1452 C CA . GLU A 1 183 ? 8.664 18.112 15.093 1.00 81.56 183 GLU A CA 1
ATOM 1453 C C . GLU A 1 183 ? 8.110 16.953 15.941 1.00 81.56 183 GLU A C 1
ATOM 1455 O O . GLU A 1 183 ? 7.371 17.167 16.898 1.00 81.56 183 GLU A O 1
ATOM 1460 N N . LEU A 1 184 ? 8.555 15.722 15.686 1.00 80.00 184 LEU A N 1
ATOM 1461 C CA . LEU A 1 184 ? 8.168 14.534 16.449 1.00 80.00 184 LEU A CA 1
ATOM 1462 C C . LEU A 1 184 ? 8.672 14.607 17.894 1.00 80.00 184 LEU A C 1
ATOM 1464 O O . LEU A 1 184 ? 7.950 14.244 18.818 1.00 80.00 184 LEU A O 1
ATOM 1468 N N . LEU A 1 185 ? 9.865 15.171 18.113 1.00 84.88 185 LEU A N 1
ATOM 1469 C CA . LEU A 1 185 ? 10.356 15.467 19.459 1.00 84.88 185 LEU A CA 1
ATOM 1470 C C . LEU A 1 185 ? 9.488 16.519 20.173 1.00 84.88 185 LEU A C 1
ATOM 1472 O O . LEU A 1 185 ? 9.298 16.428 21.385 1.00 84.88 185 LEU A O 1
ATOM 1476 N N . SER A 1 186 ? 8.964 17.507 19.444 1.00 83.12 186 SER A N 1
ATOM 1477 C CA . SER A 1 186 ? 8.019 18.495 19.980 1.00 83.12 186 SER A CA 1
ATOM 1478 C C . SER A 1 186 ? 6.707 17.830 20.403 1.00 83.12 186 SER A C 1
ATOM 1480 O O . SER A 1 186 ? 6.318 17.939 21.566 1.00 83.12 186 SER A O 1
ATOM 1482 N N . TYR A 1 187 ? 6.083 17.046 19.515 1.00 84.25 187 TYR A N 1
ATOM 1483 C CA . TYR A 1 187 ? 4.858 16.308 19.833 1.00 84.25 187 TYR A CA 1
ATOM 1484 C C . TYR A 1 187 ? 5.048 15.338 20.995 1.00 84.25 187 TYR A C 1
ATOM 1486 O O . TYR A 1 187 ? 4.190 15.275 21.870 1.00 84.25 187 TYR A O 1
ATOM 1494 N N . GLN A 1 188 ? 6.180 14.634 21.056 1.00 84.38 188 GLN A N 1
ATOM 1495 C CA . GLN A 1 188 ? 6.493 13.737 22.166 1.00 84.38 188 GLN A CA 1
ATOM 1496 C C . GLN A 1 188 ? 6.524 14.490 23.501 1.00 84.38 188 GLN A C 1
ATOM 1498 O O . GLN A 1 188 ? 5.866 14.071 24.448 1.00 84.38 188 GLN A O 1
ATOM 1503 N N . LYS A 1 189 ? 7.199 15.647 23.562 1.00 89.25 189 LYS A N 1
ATOM 1504 C CA . LYS A 1 189 ? 7.205 16.500 24.764 1.00 89.25 189 LYS A CA 1
ATOM 1505 C C . LYS A 1 189 ? 5.800 16.947 25.153 1.00 89.25 189 LYS A C 1
ATOM 1507 O O . LYS A 1 189 ? 5.470 16.963 26.334 1.00 89.25 189 LYS A O 1
ATOM 1512 N N . THR A 1 190 ? 4.972 17.306 24.175 1.00 87.81 190 THR A N 1
ATOM 1513 C CA . THR A 1 190 ? 3.577 17.683 24.415 1.00 87.81 190 THR A CA 1
ATOM 1514 C C . THR A 1 190 ? 2.752 16.503 24.928 1.00 87.81 190 THR A C 1
ATOM 1516 O O . THR A 1 190 ? 1.965 16.679 25.852 1.00 87.81 190 THR A O 1
ATOM 1519 N N . ILE A 1 191 ? 2.930 15.300 24.381 1.00 87.56 191 ILE A N 1
ATOM 1520 C CA . ILE A 1 191 ? 2.260 14.080 24.852 1.00 87.56 191 ILE A CA 1
ATOM 1521 C C . ILE A 1 191 ? 2.682 13.764 26.286 1.00 87.56 191 ILE A C 1
ATOM 1523 O O . ILE A 1 191 ? 1.827 13.487 27.121 1.00 87.56 191 ILE A O 1
ATOM 1527 N N . ASP A 1 192 ? 3.976 13.836 26.587 1.00 89.62 192 ASP A N 1
ATOM 1528 C CA . ASP A 1 192 ? 4.498 13.555 27.925 1.00 89.62 192 ASP A CA 1
ATOM 1529 C C . ASP A 1 192 ? 4.006 14.587 28.949 1.00 89.62 192 ASP A C 1
ATOM 1531 O O . ASP A 1 192 ? 3.636 14.216 30.063 1.00 89.62 192 ASP A O 1
ATOM 1535 N N . LEU A 1 193 ? 3.893 15.860 28.553 1.00 93.56 193 LEU A N 1
ATOM 1536 C CA . LEU A 1 193 ? 3.270 16.899 29.373 1.00 93.56 193 LEU A CA 1
ATOM 1537 C C . LEU A 1 193 ? 1.794 16.588 29.661 1.00 93.56 193 LEU A C 1
ATOM 1539 O O . LEU A 1 193 ? 1.380 16.630 30.816 1.00 93.56 193 LEU A O 1
ATOM 1543 N N . HIS A 1 194 ? 1.003 16.241 28.641 1.00 91.38 194 HIS A N 1
ATOM 1544 C CA . HIS A 1 194 ? -0.409 15.897 28.839 1.00 91.38 194 HIS A CA 1
ATOM 1545 C C . HIS A 1 194 ? -0.583 14.623 29.674 1.00 91.38 194 HIS A C 1
ATOM 1547 O O . HIS A 1 194 ? -1.477 14.566 30.512 1.00 91.38 194 HIS A O 1
ATOM 1553 N N . LYS A 1 195 ? 0.285 13.617 29.506 1.00 91.94 195 LYS A N 1
ATOM 1554 C CA . LYS A 1 195 ? 0.299 12.424 30.368 1.00 91.94 195 LYS A CA 1
ATOM 1555 C C . LYS A 1 195 ? 0.547 12.797 31.827 1.00 91.94 195 LYS A C 1
ATOM 1557 O O . LYS A 1 195 ? -0.149 12.290 32.700 1.00 91.94 195 LYS A O 1
ATOM 1562 N N . ALA A 1 196 ? 1.490 13.703 32.088 1.00 89.75 196 ALA A N 1
ATOM 1563 C CA . ALA A 1 196 ? 1.749 14.198 33.436 1.00 89.75 196 ALA A CA 1
ATOM 1564 C C . ALA A 1 196 ? 0.540 14.954 34.013 1.00 89.75 196 ALA A C 1
ATOM 1566 O O . ALA A 1 196 ? 0.176 14.726 35.161 1.00 89.75 196 ALA A O 1
ATOM 1567 N N . GLN A 1 197 ? -0.133 15.787 33.213 1.00 90.62 197 GLN A N 1
ATOM 1568 C CA . GLN A 1 197 ? -1.353 16.486 33.637 1.00 90.62 197 GLN A CA 1
ATOM 1569 C C . GLN A 1 197 ? -2.504 15.521 33.951 1.00 90.62 197 GLN A C 1
ATOM 1571 O O . GLN A 1 197 ? -3.203 15.695 34.945 1.00 90.62 197 GLN A O 1
ATOM 1576 N N . VAL A 1 198 ? -2.703 14.484 33.131 1.00 89.12 198 VAL A N 1
ATOM 1577 C CA . VAL A 1 198 ? -3.697 13.433 33.406 1.00 89.12 198 VAL A CA 1
ATOM 1578 C C . VAL A 1 198 ? -3.364 12.722 34.715 1.00 89.12 198 VAL A C 1
ATOM 1580 O O . VAL A 1 198 ? -4.250 12.543 35.547 1.00 89.12 198 VAL A O 1
ATOM 1583 N N . GLN A 1 199 ? -2.092 12.386 34.932 1.00 86.06 199 GLN A N 1
ATOM 1584 C CA . GLN A 1 199 ? -1.641 11.757 36.170 1.00 86.06 199 GLN A CA 1
ATOM 1585 C C . GLN A 1 199 ? -1.889 12.651 37.395 1.00 86.06 199 GLN A C 1
ATOM 1587 O O . GLN A 1 199 ? -2.395 12.177 38.408 1.00 86.06 199 GLN A O 1
ATOM 1592 N N . GLU A 1 200 ? -1.620 13.952 37.286 1.00 90.06 200 GLU A N 1
ATOM 1593 C CA . GLU A 1 200 ? -1.896 14.930 38.342 1.00 90.06 200 GLU A CA 1
ATOM 1594 C C . GLU A 1 200 ? -3.398 15.017 38.662 1.00 90.06 200 GLU A C 1
ATOM 1596 O O . GLU A 1 200 ? -3.801 15.078 39.824 1.00 90.06 200 GLU A O 1
ATOM 1601 N N . VAL A 1 201 ? -4.266 14.996 37.646 1.00 86.56 201 VAL A N 1
ATOM 1602 C CA . VAL A 1 201 ? -5.722 14.970 37.851 1.00 86.56 201 VAL A CA 1
ATOM 1603 C C . VAL A 1 201 ? -6.155 13.674 38.536 1.00 86.56 201 VAL A C 1
ATOM 1605 O O . VAL A 1 201 ? -6.973 13.729 39.453 1.00 86.56 201 VAL A O 1
ATOM 1608 N N . ILE A 1 202 ? -5.589 12.528 38.148 1.00 82.19 202 ILE A N 1
ATOM 1609 C CA . ILE A 1 202 ? -5.849 11.235 38.797 1.00 82.19 202 ILE A CA 1
ATOM 1610 C C . ILE A 1 202 ? -5.449 11.291 40.276 1.00 82.19 202 ILE A C 1
ATOM 1612 O O . ILE A 1 202 ? -6.235 10.894 41.132 1.00 82.19 202 ILE A O 1
ATOM 1616 N N . GLU A 1 203 ? -4.278 11.842 40.598 1.00 83.81 203 GLU A N 1
ATOM 1617 C CA . GLU A 1 203 ? -3.820 12.006 41.983 1.00 83.81 203 GLU A CA 1
ATOM 1618 C C . GLU A 1 203 ? -4.726 12.950 42.784 1.00 83.81 203 GLU A C 1
ATOM 1620 O O . GLU A 1 203 ? -5.110 12.637 43.911 1.00 83.81 203 GLU A O 1
ATOM 1625 N N . ASN A 1 204 ? -5.141 14.074 42.196 1.00 85.75 204 ASN A N 1
ATOM 1626 C CA . ASN A 1 204 ? -6.085 15.003 42.819 1.00 85.75 204 ASN A CA 1
ATOM 1627 C C . ASN A 1 204 ? -7.461 14.363 43.074 1.00 85.75 204 ASN A C 1
ATOM 1629 O O . ASN A 1 204 ? -8.102 14.643 44.090 1.00 85.75 204 ASN A O 1
ATOM 1633 N N . LEU A 1 205 ? -7.940 13.514 42.162 1.00 81.50 205 LEU A N 1
ATOM 1634 C CA . LEU A 1 205 ? -9.182 12.756 42.333 1.00 81.50 205 LEU A CA 1
ATOM 1635 C C . LEU A 1 205 ? -9.026 11.680 43.416 1.00 81.50 205 LEU A C 1
ATOM 1637 O O . LEU A 1 205 ? -9.903 11.561 44.273 1.00 81.50 205 LEU A O 1
ATOM 1641 N N . ALA A 1 206 ? -7.885 10.991 43.460 1.00 80.50 206 ALA A N 1
ATOM 1642 C CA . ALA A 1 206 ? -7.563 10.024 44.505 1.00 80.50 206 ALA A CA 1
ATOM 1643 C C . ALA A 1 206 ? -7.505 10.678 45.897 1.00 80.50 206 ALA A C 1
ATOM 1645 O O . ALA A 1 206 ? -8.075 10.149 46.849 1.00 80.50 206 ALA A O 1
ATOM 1646 N N . GLN A 1 207 ? -6.917 11.876 46.018 1.00 80.62 207 GLN A N 1
ATOM 1647 C CA . GLN A 1 207 ? -6.925 12.665 47.261 1.00 80.62 207 GLN A CA 1
ATOM 1648 C C . GLN A 1 207 ? -8.341 13.068 47.701 1.00 80.62 207 GLN A C 1
ATOM 1650 O O . GLN A 1 207 ? -8.611 13.181 48.896 1.00 80.62 207 GLN A O 1
ATOM 1655 N N . LYS A 1 208 ? -9.262 13.255 46.748 1.00 83.88 208 LYS A N 1
ATOM 1656 C CA . LYS A 1 208 ? -10.693 13.491 47.005 1.00 83.88 208 LYS A CA 1
ATOM 1657 C C . LYS A 1 208 ? -11.483 12.202 47.278 1.00 83.88 208 LYS A C 1
ATOM 1659 O O . LYS A 1 208 ? -12.699 12.271 47.442 1.00 83.88 208 LYS A O 1
ATOM 1664 N N . GLY A 1 209 ? -10.813 11.049 47.351 1.00 75.12 209 GLY A N 1
ATOM 1665 C CA . GLY A 1 209 ? -11.414 9.747 47.644 1.00 75.12 209 GLY A CA 1
ATOM 1666 C C . GLY A 1 209 ? -12.035 9.040 46.436 1.00 75.12 209 GLY A C 1
ATOM 1667 O O . GLY A 1 209 ? -12.824 8.119 46.626 1.00 75.12 209 GLY A O 1
ATOM 1668 N N . ILE A 1 210 ? -11.719 9.465 45.208 1.00 72.50 210 ILE A N 1
ATOM 1669 C CA . ILE A 1 210 ? -12.218 8.863 43.965 1.00 72.50 210 ILE A CA 1
ATOM 1670 C C . ILE A 1 210 ? -11.138 7.938 43.392 1.00 72.50 210 ILE A C 1
ATOM 1672 O O . ILE A 1 210 ? -10.095 8.407 42.941 1.00 72.50 210 ILE A O 1
ATOM 1676 N N . ASP A 1 211 ? -11.398 6.628 43.379 1.00 77.38 211 ASP A N 1
ATOM 1677 C CA . ASP A 1 211 ? -10.508 5.634 42.770 1.00 77.38 211 ASP A CA 1
ATOM 1678 C C . ASP A 1 211 ? -10.828 5.458 41.276 1.00 77.38 211 ASP A C 1
ATOM 1680 O O . ASP A 1 211 ? -11.753 4.741 40.884 1.00 77.38 211 ASP A O 1
ATOM 1684 N N . VAL A 1 212 ? -10.046 6.132 40.431 1.00 72.81 212 VAL A N 1
ATOM 1685 C CA . VAL A 1 212 ? -10.187 6.092 38.966 1.00 72.81 212 VAL A CA 1
ATOM 1686 C C . VAL A 1 212 ? -9.990 4.671 38.419 1.00 72.81 212 VAL A C 1
ATOM 1688 O O . VAL A 1 212 ? -10.683 4.281 37.482 1.00 72.81 212 VAL A O 1
ATOM 1691 N N . THR A 1 213 ? -9.132 3.855 39.042 1.00 74.62 213 THR A N 1
ATOM 1692 C CA . THR A 1 213 ? -8.861 2.481 38.581 1.00 74.62 213 THR A CA 1
ATOM 1693 C C . THR A 1 213 ? -10.057 1.559 38.804 1.00 74.62 213 THR A C 1
ATOM 1695 O O . THR A 1 213 ? -10.380 0.717 37.962 1.00 74.62 213 THR A O 1
ATOM 1698 N N . GLN A 1 214 ? -10.779 1.762 39.908 1.00 77.12 214 GLN A N 1
ATOM 1699 C CA . GLN A 1 214 ? -12.007 1.031 40.188 1.00 77.12 214 GLN A CA 1
ATOM 1700 C C . GLN A 1 214 ? -13.132 1.434 39.226 1.00 77.12 214 GLN A C 1
ATOM 1702 O O . GLN A 1 214 ? -13.894 0.569 38.789 1.00 77.12 214 GLN A O 1
ATOM 1707 N N . ILE A 1 215 ? -13.221 2.717 38.862 1.00 78.75 215 ILE A N 1
ATOM 1708 C CA . ILE A 1 215 ? -14.198 3.221 37.885 1.00 78.75 215 ILE A CA 1
ATOM 1709 C C . ILE A 1 215 ? -13.931 2.629 36.499 1.00 78.75 215 ILE A C 1
ATOM 1711 O O . ILE A 1 215 ? -14.862 2.147 35.853 1.00 78.75 215 ILE A O 1
ATOM 1715 N N . GLU A 1 216 ? -12.677 2.604 36.049 1.00 78.88 216 GLU A N 1
ATOM 1716 C CA . GLU A 1 216 ? -12.300 1.978 34.775 1.00 78.88 216 GLU A CA 1
ATOM 1717 C C . GLU A 1 216 ? -12.636 0.482 34.758 1.00 78.88 216 GLU A C 1
ATOM 1719 O O . GLU A 1 216 ? -13.258 -0.002 33.810 1.00 78.88 216 GLU A O 1
ATOM 1724 N N . TYR A 1 217 ? -12.303 -0.246 35.832 1.00 81.06 217 TYR A N 1
ATOM 1725 C CA . TYR A 1 217 ? -12.647 -1.662 35.959 1.00 81.06 217 TYR A CA 1
ATOM 1726 C C . TYR A 1 217 ? -14.162 -1.888 35.902 1.00 81.06 217 TYR A C 1
ATOM 1728 O O . TYR A 1 217 ? -14.635 -2.745 35.155 1.00 81.06 217 TYR A O 1
ATOM 1736 N N . GLN A 1 218 ? -14.940 -1.100 36.649 1.00 77.88 218 GLN A N 1
ATOM 1737 C CA . GLN A 1 218 ? -16.400 -1.186 36.620 1.00 77.88 218 GLN A CA 1
ATOM 1738 C C . GLN A 1 218 ? -16.946 -0.914 35.218 1.00 77.88 218 GLN A C 1
ATOM 1740 O O . GLN A 1 218 ? -17.740 -1.713 34.727 1.00 77.88 218 GLN A O 1
ATOM 1745 N N . THR A 1 219 ? -16.460 0.133 34.550 1.00 85.12 219 THR A N 1
ATOM 1746 C CA . THR A 1 219 ? -16.876 0.506 33.190 1.00 85.12 219 THR A CA 1
ATOM 1747 C C . THR A 1 219 ? -16.623 -0.633 32.205 1.00 85.12 219 THR A C 1
ATOM 1749 O O . THR A 1 219 ? -17.537 -1.038 31.486 1.00 85.12 219 THR A O 1
ATOM 1752 N N . LYS A 1 220 ? -15.434 -1.245 32.257 1.00 85.38 220 LYS A N 1
ATOM 1753 C CA . LYS A 1 220 ? -15.094 -2.407 31.430 1.00 85.38 220 LYS A CA 1
ATOM 1754 C C . LYS A 1 220 ? -16.010 -3.600 31.708 1.00 85.38 220 LYS A C 1
ATOM 1756 O O . LYS A 1 220 ? -16.558 -4.186 30.784 1.00 85.38 220 LYS A O 1
ATOM 1761 N N . THR A 1 221 ? -16.251 -3.929 32.980 1.00 83.00 221 THR A N 1
ATOM 1762 C CA . THR A 1 221 ? -17.158 -5.042 33.315 1.00 83.00 221 THR A CA 1
ATOM 1763 C C . THR A 1 221 ? -18.605 -4.785 32.897 1.00 83.00 221 THR A C 1
ATOM 1765 O O . THR A 1 221 ? -19.328 -5.735 32.601 1.00 83.00 221 THR A O 1
ATOM 1768 N N . THR A 1 222 ? -19.061 -3.528 32.893 1.00 84.75 222 THR A N 1
ATOM 1769 C CA . THR A 1 222 ? -20.394 -3.182 32.387 1.00 84.75 222 THR A CA 1
ATOM 1770 C C . THR A 1 222 ? -20.457 -3.255 30.869 1.00 84.75 222 THR A C 1
ATOM 1772 O O . THR A 1 222 ? -21.448 -3.750 30.347 1.00 84.75 222 THR A O 1
ATOM 1775 N N . GLU A 1 223 ? -19.402 -2.833 30.174 1.00 88.56 223 GLU A N 1
ATOM 1776 C CA . GLU A 1 223 ? -19.297 -2.917 28.717 1.00 88.56 223 GLU A CA 1
ATOM 1777 C C . GLU A 1 223 ? -19.295 -4.378 28.242 1.00 88.56 223 GLU A C 1
ATOM 1779 O O . GLU A 1 223 ? -20.093 -4.740 27.379 1.00 88.56 223 GLU A O 1
ATOM 1784 N N . ASP A 1 224 ? -18.517 -5.249 28.896 1.00 89.25 224 ASP A N 1
ATOM 1785 C CA . ASP A 1 224 ? -18.494 -6.690 28.610 1.00 89.25 224 ASP A CA 1
ATOM 1786 C C . ASP A 1 224 ? -19.879 -7.340 28.816 1.00 89.25 224 ASP A C 1
ATOM 1788 O O . ASP A 1 224 ? -20.333 -8.132 27.989 1.00 89.25 224 ASP A O 1
ATOM 1792 N N . LYS A 1 225 ? -20.594 -6.974 29.893 1.00 92.38 225 LYS A N 1
ATOM 1793 C CA . LYS A 1 225 ? -21.962 -7.465 30.157 1.00 92.38 225 LYS A CA 1
ATOM 1794 C C . LYS A 1 225 ? -22.972 -6.983 29.119 1.00 92.38 225 LYS A C 1
ATOM 1796 O O . LYS A 1 225 ? -23.884 -7.730 28.776 1.00 92.38 225 LYS A O 1
ATOM 1801 N N . ILE A 1 226 ? -22.843 -5.745 28.643 1.00 88.25 226 ILE A N 1
ATOM 1802 C CA . ILE A 1 226 ? -23.705 -5.210 27.582 1.00 88.25 226 ILE A CA 1
ATOM 1803 C C . ILE A 1 226 ? -23.470 -5.992 26.288 1.00 88.25 226 ILE A C 1
ATOM 1805 O O . ILE A 1 226 ? -24.433 -6.455 25.685 1.00 88.25 226 ILE A O 1
ATOM 1809 N N . ALA A 1 227 ? -22.210 -6.234 25.918 1.00 89.50 227 ALA A N 1
ATOM 1810 C CA . ALA A 1 227 ? -21.874 -7.018 24.731 1.00 89.50 227 ALA A CA 1
ATOM 1811 C C . ALA A 1 227 ? -22.399 -8.467 24.803 1.00 89.50 227 ALA A C 1
ATOM 1813 O O . ALA A 1 227 ? -22.838 -9.028 23.796 1.00 89.50 227 ALA A O 1
ATOM 1814 N N . GLU A 1 228 ? -22.383 -9.083 25.990 1.00 92.56 228 GLU A N 1
ATOM 1815 C CA . GLU A 1 228 ? -22.986 -10.402 26.213 1.00 92.56 228 GLU A CA 1
ATOM 1816 C C . GLU A 1 228 ? -24.512 -10.372 26.030 1.00 92.56 228 GLU A C 1
ATOM 1818 O O . GLU A 1 228 ? -25.056 -11.205 25.300 1.00 92.56 228 GLU A O 1
ATOM 1823 N N . LEU A 1 229 ? -25.194 -9.383 26.620 1.00 90.44 229 LEU A N 1
ATOM 1824 C CA . LEU A 1 229 ? -26.641 -9.199 26.475 1.00 90.44 229 LEU A CA 1
ATOM 1825 C C . LEU A 1 229 ? -27.052 -8.934 25.021 1.00 90.44 229 LEU A C 1
ATOM 1827 O O . LEU A 1 229 ? -28.035 -9.509 24.559 1.00 90.44 229 LEU A O 1
ATOM 1831 N N . ASP A 1 230 ? -26.295 -8.132 24.274 1.00 88.56 230 ASP A N 1
ATOM 1832 C CA .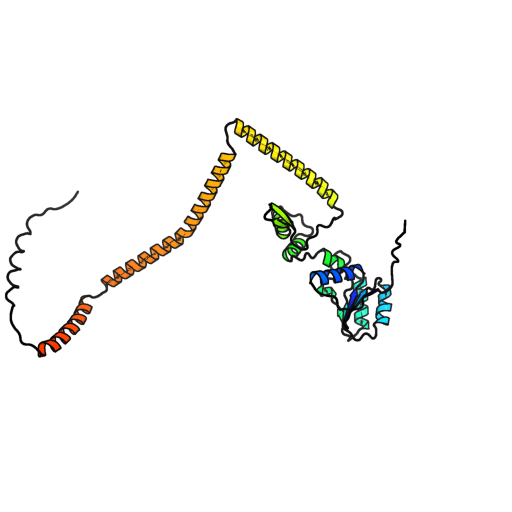 ASP A 1 230 ? -26.567 -7.868 22.855 1.00 88.56 230 ASP A CA 1
ATOM 1833 C C . ASP A 1 230 ? -26.524 -9.156 22.018 1.00 88.56 230 ASP A C 1
ATOM 1835 O O . ASP A 1 230 ? -27.386 -9.391 21.167 1.00 88.56 230 ASP A O 1
ATOM 1839 N N . LYS A 1 231 ? -25.582 -10.055 22.321 1.00 89.88 231 LYS A N 1
ATOM 1840 C CA . LYS A 1 231 ? -25.482 -11.369 21.671 1.00 89.88 231 LYS A CA 1
ATOM 1841 C C . LYS A 1 231 ? -26.644 -12.300 22.031 1.00 89.88 231 LYS A C 1
ATOM 1843 O O . LYS A 1 231 ? -27.020 -13.159 21.229 1.00 89.88 231 LYS A O 1
ATOM 1848 N N . GLU A 1 232 ? -27.201 -12.184 23.235 1.00 91.12 232 GLU A N 1
ATOM 1849 C CA . GLU A 1 232 ? -28.428 -12.898 23.604 1.00 91.12 232 GLU A CA 1
ATOM 1850 C C . GLU A 1 232 ? -29.654 -12.321 22.888 1.00 91.12 232 GLU A C 1
ATOM 1852 O O . GLU A 1 232 ? -30.481 -13.086 22.382 1.00 91.12 232 GLU A O 1
ATOM 1857 N N . LEU A 1 233 ? -29.743 -10.992 22.774 1.00 85.19 233 LEU A N 1
ATOM 1858 C CA . LEU A 1 233 ? -30.814 -10.303 22.052 1.00 85.19 233 LEU A CA 1
ATOM 1859 C C . LEU A 1 233 ? -30.849 -10.688 20.566 1.00 85.19 233 LEU A C 1
ATOM 1861 O O . LEU A 1 233 ? -31.933 -10.881 20.014 1.00 85.19 233 LEU A O 1
ATOM 1865 N N . GLU A 1 234 ? -29.691 -10.881 19.935 1.00 86.81 234 GLU A N 1
ATOM 1866 C CA . GLU A 1 234 ? -29.586 -11.305 18.532 1.00 86.81 234 GLU A CA 1
ATOM 1867 C C . GLU A 1 234 ? -30.195 -12.699 18.273 1.00 86.81 234 GLU A C 1
ATOM 1869 O O . GLU A 1 234 ? -30.717 -12.960 17.191 1.00 86.81 234 GLU A O 1
ATOM 1874 N N . LYS A 1 235 ? -30.220 -13.585 19.280 1.00 86.69 235 LYS A N 1
ATOM 1875 C CA . LYS A 1 235 ? -30.770 -14.955 19.181 1.00 86.69 235 LYS A CA 1
ATOM 1876 C C . LYS A 1 235 ? -32.274 -15.045 19.466 1.00 86.69 235 LYS A C 1
ATOM 1878 O O . LYS A 1 235 ? -32.905 -16.084 19.236 1.00 86.69 235 LYS A O 1
ATOM 1883 N N . LEU A 1 236 ? -32.886 -13.984 19.991 1.00 84.12 236 LEU A N 1
ATOM 1884 C CA . LEU A 1 236 ? -34.316 -13.964 20.325 1.00 84.12 236 LEU A CA 1
ATOM 1885 C C . LEU A 1 236 ? -35.262 -14.176 19.124 1.00 84.12 236 LEU A C 1
ATOM 1887 O O . LEU A 1 236 ? -36.274 -14.863 19.291 1.00 84.12 236 LEU A O 1
ATOM 1891 N N . PRO A 1 237 ? -34.986 -13.655 17.914 1.00 83.94 237 PRO A N 1
ATOM 1892 C CA . PRO A 1 237 ? -35.810 -13.929 16.739 1.00 83.94 237 PRO A CA 1
ATOM 1893 C C . PRO A 1 237 ? -35.838 -15.421 16.385 1.00 83.94 237 PRO A C 1
ATOM 1895 O O . PRO A 1 237 ? -36.918 -15.982 16.207 1.00 83.94 237 PRO A O 1
ATOM 1898 N N . GLU A 1 238 ? -34.679 -16.085 16.381 1.00 81.94 238 GLU A N 1
ATOM 1899 C CA . GLU A 1 238 ? -34.568 -17.517 16.071 1.00 81.94 238 GLU A CA 1
ATOM 1900 C C . GLU A 1 238 ? -35.298 -18.381 17.105 1.00 81.94 238 GLU A C 1
ATOM 1902 O O . GLU A 1 238 ? -36.041 -19.303 16.762 1.00 81.94 238 GLU A O 1
ATOM 1907 N N . THR A 1 239 ? -35.144 -18.075 18.398 1.00 81.69 239 THR A N 1
ATOM 1908 C CA . THR A 1 239 ? -35.863 -18.804 19.458 1.00 81.69 239 THR A CA 1
ATOM 1909 C C . THR A 1 239 ? -37.378 -18.623 19.352 1.00 81.69 239 THR A C 1
ATOM 1911 O O . THR A 1 239 ? -38.126 -19.592 19.521 1.00 81.69 239 THR A O 1
ATOM 1914 N N . LYS A 1 240 ? -37.849 -17.420 18.998 1.00 86.69 240 LYS A N 1
ATOM 1915 C CA . LYS A 1 240 ? -39.264 -17.148 18.721 1.00 86.69 240 LYS A CA 1
ATOM 1916 C C . LYS A 1 240 ? -39.767 -17.949 17.518 1.00 86.69 240 LYS A C 1
ATOM 1918 O O . LYS A 1 240 ? -40.843 -18.541 17.602 1.00 86.69 240 LYS A O 1
ATOM 1923 N N . GLU A 1 241 ? -39.017 -17.997 16.421 1.00 86.75 241 GLU A N 1
ATOM 1924 C CA . GLU A 1 241 ? -39.375 -18.796 15.243 1.00 86.75 241 GLU A CA 1
ATOM 1925 C C . GLU A 1 241 ? -39.449 -20.291 15.565 1.00 86.75 241 GLU A C 1
ATOM 1927 O O . GLU A 1 241 ? -40.439 -20.943 15.221 1.00 86.75 241 GLU A O 1
ATOM 1932 N N . ASN A 1 242 ? -38.477 -20.813 16.316 1.00 88.69 242 ASN A N 1
ATOM 1933 C CA . ASN A 1 242 ? -38.455 -22.200 16.779 1.00 88.69 242 ASN A CA 1
ATOM 1934 C C . ASN A 1 242 ? -39.670 -22.541 17.658 1.00 88.69 242 ASN A C 1
ATOM 1936 O O . ASN A 1 242 ? -40.293 -23.593 17.487 1.00 88.69 242 ASN A O 1
ATOM 1940 N N . LEU A 1 243 ? -40.060 -21.643 18.568 1.00 88.25 243 LEU A N 1
ATOM 1941 C CA . LEU A 1 243 ? -41.265 -21.795 19.392 1.00 88.25 243 LEU A CA 1
ATOM 1942 C C . LEU A 1 243 ? -42.546 -21.788 18.550 1.00 88.25 243 LEU A C 1
ATOM 1944 O O . LEU A 1 243 ? -43.419 -22.635 18.749 1.00 88.25 243 LEU A O 1
ATOM 1948 N N . ILE A 1 244 ? -42.652 -20.873 17.583 1.00 88.69 244 ILE A N 1
ATOM 1949 C CA . ILE A 1 244 ? -43.795 -20.810 16.664 1.00 88.69 244 ILE A CA 1
ATOM 1950 C C . ILE A 1 244 ? -43.883 -22.091 15.828 1.00 88.69 244 ILE A C 1
ATOM 1952 O O . ILE A 1 244 ? -44.976 -22.632 15.649 1.00 88.69 244 ILE A O 1
ATOM 1956 N N . ALA A 1 245 ? -42.754 -22.590 15.324 1.00 86.88 245 ALA A N 1
ATOM 1957 C CA . ALA A 1 245 ? -42.690 -23.836 14.570 1.00 86.88 245 ALA A CA 1
ATOM 1958 C C . ALA A 1 245 ? -43.141 -25.027 15.427 1.00 86.88 245 ALA A C 1
ATOM 1960 O O . ALA A 1 245 ? -44.026 -25.777 15.011 1.00 86.88 245 ALA A O 1
ATOM 1961 N N . LYS A 1 246 ? -42.620 -25.148 16.656 1.00 88.56 246 LYS A N 1
ATOM 1962 C CA . LYS A 1 246 ? -43.016 -26.195 17.607 1.00 88.56 246 LYS A CA 1
ATOM 1963 C C . LYS A 1 246 ? -44.519 -26.160 17.898 1.00 88.56 246 LYS A C 1
ATOM 1965 O O . LYS A 1 246 ? -45.177 -27.192 17.805 1.00 88.56 246 LYS A O 1
ATOM 1970 N N . TYR A 1 247 ? -45.078 -24.977 18.154 1.00 87.19 247 TYR A N 1
ATOM 1971 C CA . TYR A 1 247 ? -46.513 -24.812 18.394 1.00 87.19 247 TYR A CA 1
ATOM 1972 C C . TYR A 1 247 ? -47.368 -25.178 17.169 1.00 87.19 247 TYR A C 1
ATOM 1974 O O . TYR A 1 247 ? -48.403 -25.830 17.305 1.00 87.19 247 TYR A O 1
ATOM 1982 N N . LYS A 1 248 ? -46.947 -24.799 15.952 1.00 87.44 248 LYS A N 1
ATOM 1983 C CA . LYS A 1 248 ? -47.643 -25.187 14.711 1.00 87.44 248 LYS A CA 1
ATOM 1984 C C . LYS A 1 248 ? -47.669 -26.705 14.532 1.00 87.44 248 LYS A C 1
ATOM 1986 O O . LYS A 1 248 ? -48.728 -27.247 14.221 1.00 87.44 248 LYS A O 1
ATOM 1991 N N . ILE A 1 249 ? -46.538 -27.373 14.763 1.00 87.12 249 ILE A N 1
ATOM 1992 C CA . ILE A 1 249 ? -46.422 -28.837 14.690 1.00 87.12 249 ILE A CA 1
ATOM 1993 C C . ILE A 1 249 ? -47.339 -29.494 15.724 1.00 87.12 249 ILE A C 1
ATOM 1995 O O . ILE A 1 249 ? -48.121 -30.375 15.380 1.00 87.12 249 ILE A O 1
ATOM 1999 N N . GLU A 1 250 ? -47.298 -29.038 16.975 1.00 83.62 250 GLU A N 1
ATO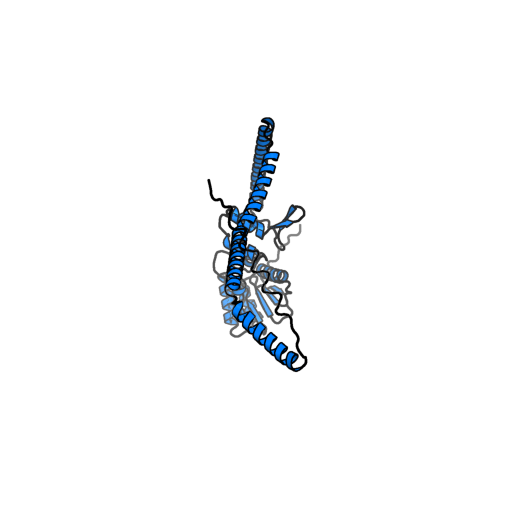M 2000 C CA . GLU A 1 250 ? -48.137 -29.572 18.051 1.00 83.62 250 GLU A CA 1
ATOM 2001 C C . GLU A 1 250 ? -49.633 -29.402 17.747 1.00 83.62 250 GLU A C 1
ATOM 2003 O O . GLU A 1 250 ? -50.410 -30.349 17.873 1.00 83.62 250 GLU A O 1
ATOM 2008 N N . LYS A 1 251 ? -50.035 -28.233 17.236 1.00 83.94 251 LYS A N 1
ATOM 2009 C CA . LYS A 1 251 ? -51.414 -27.962 16.812 1.00 83.94 251 LYS A CA 1
ATOM 2010 C C . LYS A 1 251 ? -51.849 -28.836 15.633 1.00 83.94 251 LYS A C 1
ATOM 2012 O O . LYS A 1 251 ? -52.995 -29.285 15.594 1.00 83.94 251 LYS A O 1
ATOM 2017 N N . GLN A 1 252 ? -50.956 -29.089 14.678 1.00 79.19 252 GLN A N 1
ATOM 2018 C CA . GLN A 1 252 ? -51.228 -29.964 13.539 1.00 79.19 252 GLN A CA 1
ATOM 2019 C C . GLN A 1 252 ? -51.349 -31.429 13.974 1.00 79.19 252 GLN A C 1
ATOM 2021 O O . GLN A 1 252 ? -52.298 -32.095 13.572 1.00 79.19 252 GLN A O 1
ATOM 2026 N N . ASN A 1 253 ? -50.471 -31.903 14.859 1.00 78.00 253 ASN A N 1
ATOM 2027 C CA . ASN A 1 253 ? -50.551 -33.240 15.451 1.00 78.00 253 ASN A CA 1
ATOM 2028 C C . ASN A 1 253 ? -51.849 -33.430 16.240 1.00 78.00 253 ASN A C 1
ATOM 2030 O O . ASN A 1 253 ? -52.535 -34.435 16.072 1.00 78.00 253 ASN A O 1
ATOM 2034 N N . HIS A 1 254 ? -52.231 -32.437 17.043 1.00 70.94 254 HIS A N 1
ATOM 2035 C CA . HIS A 1 254 ? -53.504 -32.445 17.751 1.00 70.94 254 HIS A CA 1
ATOM 2036 C C . HIS A 1 254 ? -54.686 -32.517 16.772 1.00 70.94 254 HIS A C 1
ATOM 2038 O O . HIS A 1 254 ? -55.567 -33.356 16.931 1.00 70.94 254 HIS A O 1
ATOM 2044 N N . SER A 1 255 ? -54.684 -31.712 15.702 1.00 68.12 255 SER A N 1
ATOM 2045 C CA . SER A 1 255 ? -55.732 -31.769 14.675 1.00 68.12 255 SER A CA 1
ATOM 2046 C C . SER A 1 255 ? -55.774 -33.106 13.930 1.00 68.12 255 SER A C 1
ATOM 2048 O O . SER A 1 255 ? -56.867 -33.556 13.591 1.00 68.12 255 SER A O 1
ATOM 2050 N N . ASN A 1 256 ? -54.624 -33.732 13.676 1.00 66.75 256 ASN A N 1
ATOM 2051 C CA . ASN A 1 256 ? -54.549 -35.045 13.042 1.00 66.75 256 ASN A CA 1
ATOM 2052 C C . ASN A 1 256 ? -55.140 -36.125 13.951 1.00 66.75 256 ASN A C 1
ATOM 2054 O O . ASN A 1 256 ? -55.989 -36.873 13.487 1.00 66.75 256 ASN A O 1
ATOM 2058 N N . ASN A 1 257 ? -54.807 -36.126 15.246 1.00 61.06 257 ASN A N 1
ATOM 2059 C CA . ASN A 1 257 ? -55.387 -37.052 16.226 1.00 61.06 257 ASN A CA 1
ATOM 2060 C C . ASN A 1 257 ? -56.917 -36.924 16.344 1.00 61.06 257 ASN A C 1
ATOM 2062 O O . ASN A 1 257 ? -57.600 -37.913 16.580 1.00 61.06 257 ASN A O 1
ATOM 2066 N N . PHE A 1 258 ? -57.468 -35.718 16.164 1.00 59.97 258 PHE A N 1
ATOM 2067 C CA . PHE A 1 258 ? -58.920 -35.498 16.128 1.00 59.97 258 PHE A CA 1
ATOM 2068 C C . PHE A 1 258 ? -59.584 -35.941 14.815 1.00 59.97 258 PHE A C 1
ATOM 2070 O O . PHE A 1 258 ? -60.791 -36.168 14.793 1.00 59.97 258 PHE A O 1
ATOM 2077 N N . LYS A 1 259 ? -58.825 -36.026 13.715 1.00 61.56 259 LYS A N 1
ATOM 2078 C CA . LYS A 1 259 ? -59.313 -36.466 12.397 1.00 61.56 259 LYS A CA 1
ATOM 2079 C C . LYS A 1 259 ? -59.151 -37.966 12.161 1.00 61.56 259 LYS A C 1
ATOM 2081 O O . LYS A 1 259 ? -59.699 -38.464 11.180 1.00 61.56 259 LYS A O 1
ATOM 2086 N N . THR A 1 260 ? -58.418 -38.673 13.017 1.00 60.19 260 THR A N 1
ATOM 2087 C CA . THR A 1 260 ? -58.312 -40.131 12.967 1.00 60.19 260 THR A CA 1
ATOM 2088 C C . THR A 1 260 ? -59.684 -40.732 13.267 1.00 60.19 260 THR A C 1
ATOM 2090 O O . THR A 1 260 ? -60.164 -40.700 14.400 1.00 60.19 260 THR A O 1
ATOM 2093 N N . ASP A 1 261 ? -60.369 -41.239 12.241 1.00 64.06 261 ASP A N 1
ATOM 2094 C CA . ASP A 1 261 ? -61.654 -41.911 12.417 1.00 64.06 261 ASP A CA 1
ATOM 2095 C C . ASP A 1 261 ? -61.425 -43.314 12.988 1.00 64.06 261 ASP A C 1
ATOM 2097 O O . ASP A 1 261 ? -61.339 -44.306 12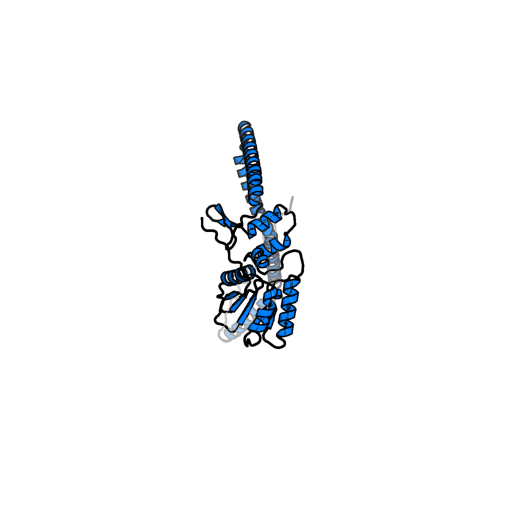.259 1.00 64.06 261 ASP A O 1
ATOM 2101 N N . PHE A 1 262 ? -61.360 -43.390 14.318 1.00 65.12 262 PHE A N 1
ATOM 2102 C CA . PHE A 1 262 ? -61.219 -44.637 15.064 1.00 65.12 262 PHE A CA 1
ATOM 2103 C C . PHE A 1 262 ? -62.286 -45.676 14.701 1.00 65.12 262 PHE A C 1
ATOM 2105 O O . PHE A 1 262 ? -62.032 -46.868 14.842 1.00 65.12 262 PHE A O 1
ATOM 2112 N N . LYS A 1 263 ? -63.478 -45.269 14.231 1.00 68.75 263 LYS A N 1
ATOM 2113 C CA . LYS A 1 263 ? -64.511 -46.222 13.796 1.00 68.75 263 LYS A CA 1
ATOM 2114 C C . LYS A 1 263 ? -64.121 -46.884 12.483 1.00 68.75 263 LYS A C 1
ATOM 2116 O O . LYS A 1 263 ? -64.350 -48.080 12.339 1.00 68.75 263 LYS A O 1
ATOM 2121 N N . SER A 1 264 ? -63.527 -46.140 11.553 1.00 68.31 264 SER A N 1
ATOM 2122 C CA . SER A 1 264 ? -63.045 -46.691 10.283 1.00 68.31 264 SER A CA 1
ATOM 2123 C C . SER A 1 264 ? -61.850 -47.634 10.472 1.00 68.31 264 SER A C 1
ATOM 2125 O O . SER A 1 264 ? -61.854 -48.728 9.907 1.00 68.31 264 SER A O 1
ATOM 2127 N N . GLU A 1 265 ? -60.892 -47.280 11.338 1.00 71.69 265 GLU A N 1
ATOM 2128 C CA . GLU A 1 265 ? -59.759 -48.146 11.693 1.00 71.69 265 GLU A CA 1
ATOM 2129 C C . GLU A 1 265 ? -60.224 -49.403 12.430 1.00 71.69 265 GLU A C 1
ATOM 2131 O O . GLU A 1 265 ? -59.904 -50.510 12.004 1.00 71.69 265 GLU A O 1
ATOM 2136 N N . ARG A 1 266 ? -61.076 -49.261 13.456 1.00 70.38 266 ARG A N 1
ATOM 2137 C CA . ARG A 1 266 ? -61.680 -50.401 14.168 1.00 70.38 266 ARG A CA 1
ATOM 2138 C C . ARG A 1 266 ? -62.523 -51.271 13.243 1.00 70.38 266 ARG A C 1
ATOM 2140 O O . ARG A 1 266 ? -62.549 -52.479 13.422 1.00 70.38 266 ARG A O 1
ATOM 2147 N N . ALA A 1 267 ? -63.224 -50.704 12.260 1.00 75.56 267 ALA A N 1
ATOM 2148 C CA . ALA A 1 267 ? -63.985 -51.485 11.285 1.00 75.56 267 ALA A CA 1
ATOM 2149 C C . ALA A 1 267 ? -63.067 -52.279 10.345 1.00 75.56 267 ALA A C 1
ATOM 2151 O O . ALA A 1 267 ? -63.385 -53.420 10.012 1.00 75.56 267 ALA A O 1
ATOM 2152 N N . ALA A 1 268 ? -61.932 -51.707 9.935 1.00 77.44 268 ALA A N 1
ATOM 2153 C CA . ALA A 1 268 ? -60.925 -52.403 9.141 1.00 77.44 268 ALA A CA 1
ATOM 2154 C C . ALA A 1 268 ? -60.219 -53.503 9.952 1.00 77.44 268 ALA A C 1
ATOM 2156 O O . ALA A 1 268 ? -60.134 -54.634 9.474 1.00 77.44 268 ALA A O 1
ATOM 2157 N N . GLU A 1 269 ? -59.801 -53.209 11.188 1.00 75.88 269 GLU A N 1
ATOM 2158 C CA . GLU A 1 269 ? -59.249 -54.193 12.127 1.00 75.88 269 GLU A CA 1
ATOM 2159 C C . GLU A 1 269 ? -60.252 -55.307 12.406 1.00 75.88 269 GLU A C 1
ATOM 2161 O O . GLU A 1 269 ? -59.935 -56.471 12.193 1.00 75.88 269 GLU A O 1
ATOM 2166 N N . ASN A 1 270 ? -61.492 -54.979 12.776 1.00 75.00 270 ASN A N 1
ATOM 2167 C CA . ASN A 1 270 ? -62.534 -55.973 13.018 1.00 75.00 270 ASN A CA 1
ATOM 2168 C C . ASN A 1 270 ? -62.799 -56.813 11.769 1.00 75.00 270 ASN A C 1
ATOM 2170 O O . ASN A 1 270 ? -62.982 -58.016 11.880 1.00 75.00 270 ASN A O 1
ATOM 2174 N N . LYS A 1 271 ? -62.783 -56.234 10.564 1.00 80.06 271 LYS A N 1
ATOM 2175 C CA . LYS A 1 271 ? -62.955 -57.002 9.321 1.00 80.06 271 LYS A CA 1
ATOM 2176 C C . LYS A 1 271 ? -61.820 -58.005 9.093 1.00 80.06 271 LYS A C 1
ATOM 2178 O O . LYS A 1 271 ? -62.068 -59.065 8.523 1.00 80.06 271 LYS A O 1
ATOM 2183 N N . ILE A 1 272 ? -60.600 -57.675 9.510 1.00 79.56 272 ILE A N 1
ATOM 2184 C CA . ILE A 1 272 ? -59.442 -58.575 9.454 1.00 79.56 272 ILE A CA 1
ATOM 2185 C C . ILE A 1 272 ? -59.549 -59.633 10.557 1.00 79.56 272 ILE A C 1
ATOM 2187 O O . ILE A 1 272 ? -59.464 -60.819 10.253 1.00 79.56 272 ILE A O 1
ATOM 2191 N N . ILE A 1 273 ? -59.820 -59.222 11.798 1.00 74.19 273 ILE A N 1
ATOM 2192 C CA . ILE A 1 273 ? -59.973 -60.109 12.956 1.00 74.19 273 ILE A CA 1
ATOM 2193 C C . ILE A 1 273 ? -61.107 -61.105 12.715 1.00 74.19 273 ILE A C 1
ATOM 2195 O O . ILE A 1 273 ? -60.868 -62.294 12.817 1.00 74.19 273 ILE A O 1
ATOM 2199 N N . PHE A 1 274 ? -62.298 -60.670 12.288 1.00 69.19 274 PHE A N 1
ATOM 2200 C CA . PHE A 1 274 ? -63.425 -61.567 11.998 1.00 69.19 274 PHE A CA 1
ATOM 2201 C C . PHE A 1 274 ? -63.183 -62.488 10.802 1.00 69.19 274 PHE A C 1
ATOM 2203 O O . PHE A 1 274 ? -63.748 -63.576 10.765 1.00 69.19 274 PHE A O 1
ATOM 2210 N N . LYS A 1 275 ? -62.372 -62.087 9.814 1.00 70.31 275 LYS A N 1
ATOM 2211 C CA . LYS A 1 275 ? -61.957 -63.007 8.744 1.00 70.31 275 LYS A CA 1
ATOM 2212 C C . LYS A 1 275 ? -61.025 -64.089 9.281 1.00 70.31 275 LYS A C 1
ATOM 2214 O O . LYS A 1 275 ? -61.254 -65.257 8.989 1.00 70.31 275 LYS A O 1
ATOM 2219 N N . LEU A 1 276 ? -60.039 -63.704 10.090 1.00 60.06 276 LEU A N 1
ATOM 2220 C CA . LEU A 1 276 ? -59.118 -64.634 10.748 1.00 60.06 276 LEU A CA 1
ATOM 2221 C C . LEU A 1 276 ? -59.856 -65.551 11.740 1.00 60.06 276 LEU A C 1
ATOM 2223 O O . LEU A 1 276 ? -59.581 -66.744 11.785 1.00 60.06 276 LEU A O 1
ATOM 2227 N N . ASP A 1 277 ? -60.850 -65.028 12.460 1.00 57.69 277 ASP A N 1
ATOM 2228 C CA . ASP A 1 277 ? -61.713 -65.793 13.366 1.00 57.69 277 ASP A CA 1
ATOM 2229 C C . ASP A 1 277 ? -62.680 -66.706 12.609 1.00 57.69 277 ASP A C 1
ATOM 2231 O O . ASP A 1 277 ? -62.982 -67.797 13.082 1.00 57.69 277 ASP A O 1
ATOM 2235 N N . MET A 1 278 ? -63.167 -66.321 11.423 1.00 55.03 278 MET A N 1
ATOM 2236 C CA . MET A 1 278 ? -63.926 -67.234 10.557 1.00 55.03 278 MET A CA 1
ATOM 2237 C C . MET A 1 278 ? -63.046 -68.388 10.077 1.00 55.03 278 MET A C 1
ATOM 2239 O O . MET A 1 278 ? -63.470 -69.538 10.132 1.00 55.03 278 MET A O 1
ATOM 2243 N N . GLU A 1 279 ? -61.817 -68.099 9.652 1.00 55.44 279 GLU A N 1
ATOM 2244 C CA . GLU A 1 279 ? -60.846 -69.123 9.253 1.00 55.44 279 GLU A CA 1
ATOM 2245 C C . GLU A 1 279 ? -60.455 -70.031 10.437 1.00 55.44 279 GLU A C 1
ATOM 2247 O O . GLU A 1 279 ? -60.291 -71.236 10.249 1.00 55.44 279 GLU A O 1
ATOM 2252 N N . ALA A 1 280 ? -60.414 -69.501 11.667 1.00 54.81 280 ALA A N 1
ATOM 2253 C CA . ALA A 1 280 ? -60.180 -70.275 12.888 1.00 54.81 280 ALA A CA 1
ATOM 2254 C C . ALA A 1 280 ? -61.420 -71.066 13.371 1.00 54.81 280 ALA A C 1
ATOM 2256 O O . ALA A 1 280 ? -61.299 -72.205 13.826 1.00 54.81 280 ALA A O 1
ATOM 2257 N N . SER A 1 281 ? -62.635 -70.526 13.239 1.00 51.22 281 SER A N 1
ATOM 2258 C CA . SER A 1 281 ? -63.884 -71.129 13.749 1.00 51.22 281 SER A CA 1
ATOM 2259 C C . SER A 1 281 ? -64.486 -72.220 12.858 1.00 51.22 281 SER A C 1
ATOM 2261 O O . SER A 1 281 ? -65.307 -73.002 13.336 1.00 51.22 281 SER A O 1
ATOM 2263 N N . PHE A 1 282 ? -64.010 -72.395 11.620 1.00 48.44 282 PHE A N 1
ATOM 2264 C CA . PHE A 1 282 ? -64.234 -73.641 10.869 1.00 48.44 282 PHE A CA 1
ATOM 2265 C C . PHE A 1 282 ? -63.490 -74.853 11.472 1.00 48.44 282 PHE A C 1
ATOM 2267 O O . PHE A 1 282 ? -63.717 -75.979 11.030 1.00 48.44 282 PHE A O 1
ATOM 2274 N N . THR A 1 283 ? -62.640 -74.659 12.494 1.00 48.16 283 THR A N 1
ATOM 2275 C CA . THR A 1 283 ? -61.816 -75.729 13.087 1.00 48.16 283 THR A CA 1
ATOM 2276 C C . THR A 1 283 ? -62.072 -76.048 14.563 1.00 48.16 283 THR A C 1
ATOM 2278 O O . THR A 1 283 ? -61.388 -76.920 15.101 1.00 48.16 283 THR A O 1
ATOM 2281 N N . SER A 1 284 ? -63.065 -75.460 15.248 1.00 42.50 284 SER A N 1
ATOM 2282 C CA . SER A 1 284 ? -63.375 -75.907 16.621 1.00 42.50 284 SER A CA 1
ATOM 2283 C C . SER A 1 284 ? -64.761 -75.547 17.158 1.00 42.50 284 SER A C 1
ATOM 2285 O O . SER A 1 284 ? -65.294 -74.467 16.929 1.00 42.50 284 SER A O 1
ATOM 2287 N N . GLN A 1 285 ? -65.342 -76.515 17.868 1.00 42.47 285 GLN A N 1
ATOM 2288 C CA . GLN A 1 285 ? -66.710 -76.567 18.389 1.00 42.47 285 GLN A CA 1
ATOM 2289 C C . GLN A 1 285 ? -66.935 -75.629 19.603 1.00 42.47 285 GLN A C 1
ATOM 2291 O O . GLN A 1 285 ? -66.039 -75.409 20.411 1.00 42.47 285 GLN A O 1
ATOM 2296 N N . LYS A 1 286 ? -68.168 -75.107 19.718 1.00 43.59 286 LYS A N 1
ATOM 2297 C CA . LYS A 1 286 ? -68.730 -74.203 20.760 1.00 43.59 286 LYS A CA 1
ATOM 2298 C C . LYS A 1 286 ? -68.796 -74.865 22.159 1.00 43.59 286 LYS A C 1
ATOM 2300 O O . LYS A 1 286 ? -68.995 -76.080 22.187 1.00 43.59 286 LYS A O 1
ATOM 2305 N N . PRO A 1 287 ? -68.725 -74.123 23.298 1.00 45.41 287 PRO A N 1
ATOM 2306 C CA . PRO A 1 287 ? -69.957 -73.739 24.043 1.00 45.41 287 PRO A CA 1
ATOM 2307 C C . PRO A 1 287 ? -69.866 -72.426 24.895 1.00 45.41 287 PRO A C 1
ATOM 2309 O O . PRO A 1 287 ? -68.792 -71.966 25.256 1.00 45.41 287 PRO A O 1
ATOM 2312 N N . GLU A 1 288 ? -70.949 -71.637 24.992 1.00 46.66 288 GLU A N 1
ATOM 2313 C CA . GLU A 1 288 ? -71.845 -71.414 26.167 1.00 46.66 288 GLU A CA 1
ATOM 2314 C C . GLU A 1 288 ? -71.273 -70.619 27.362 1.00 46.66 288 GLU A C 1
ATOM 2316 O O . GLU A 1 288 ? -70.771 -71.193 28.321 1.00 46.66 288 GLU A O 1
ATOM 2321 N N . ASN A 1 289 ? -71.464 -69.288 27.363 1.00 47.81 289 ASN A N 1
ATOM 2322 C CA . ASN A 1 289 ? -71.730 -68.517 28.590 1.00 47.81 289 ASN A CA 1
ATOM 2323 C C . ASN A 1 289 ? -72.276 -67.109 28.254 1.00 47.81 289 ASN A C 1
ATOM 2325 O O . ASN A 1 289 ? -71.516 -66.167 28.052 1.00 47.81 289 ASN A O 1
ATOM 2329 N N . LEU A 1 290 ? -73.604 -66.965 28.149 1.00 45.69 290 LEU A N 1
ATOM 2330 C CA . LEU A 1 290 ? -74.289 -65.676 27.911 1.00 45.69 290 LEU A CA 1
ATOM 2331 C C . LEU A 1 290 ? -75.084 -65.182 29.139 1.00 45.69 290 LEU A C 1
ATOM 2333 O O . LEU A 1 290 ? -75.891 -64.266 29.023 1.00 45.69 290 LEU A O 1
ATOM 2337 N N . SER A 1 291 ? -74.875 -65.784 30.315 1.00 47.66 291 SER A N 1
ATOM 2338 C CA . SER A 1 291 ? -75.704 -65.551 31.512 1.00 47.66 291 SER A CA 1
ATOM 2339 C C . SER A 1 291 ? -75.185 -64.459 32.461 1.00 47.66 291 SER A C 1
ATOM 2341 O O . SER A 1 291 ? -75.858 -64.151 33.435 1.00 47.66 291 SER A O 1
ATOM 2343 N N . ILE A 1 292 ? -74.003 -63.879 32.224 1.00 44.88 292 ILE A N 1
ATOM 2344 C CA . ILE A 1 292 ? -73.347 -62.978 33.199 1.00 44.88 292 ILE A CA 1
ATOM 2345 C C . ILE A 1 292 ? -73.675 -61.490 32.940 1.00 44.88 292 ILE A C 1
ATOM 2347 O O . ILE A 1 292 ? -73.492 -60.643 33.806 1.00 44.88 292 ILE A O 1
ATOM 2351 N N . TYR A 1 293 ? -74.224 -61.145 31.772 1.00 43.84 293 TYR A N 1
ATOM 2352 C CA . TYR A 1 293 ? -74.402 -59.744 31.360 1.00 43.84 293 TYR A CA 1
ATOM 2353 C C . TYR A 1 293 ? -75.652 -59.040 31.918 1.00 43.84 293 TYR A C 1
ATOM 2355 O O . TYR A 1 293 ? -75.759 -57.823 31.797 1.00 43.84 293 TYR A O 1
ATOM 2363 N N . SER A 1 294 ? -76.599 -59.761 32.523 1.00 45.34 294 SER A N 1
ATOM 2364 C CA . SER A 1 294 ? -77.865 -59.173 32.989 1.00 45.34 294 SER A CA 1
ATOM 2365 C C . SER A 1 294 ? -77.827 -58.599 34.410 1.00 45.34 294 SER A C 1
ATOM 2367 O O . SER A 1 294 ? -78.683 -57.778 34.737 1.00 45.34 294 SER A O 1
ATOM 2369 N N . ASP A 1 295 ? -76.853 -58.981 35.243 1.00 45.12 295 ASP A N 1
ATOM 2370 C CA . ASP A 1 295 ? -76.859 -58.636 36.676 1.00 45.12 295 ASP A CA 1
ATOM 2371 C C . ASP A 1 295 ? -76.108 -57.335 37.015 1.00 45.12 295 ASP A C 1
ATOM 2373 O O . ASP A 1 295 ? -76.394 -56.716 38.035 1.00 45.12 295 ASP A O 1
ATOM 2377 N N . LEU A 1 296 ? -75.236 -56.836 36.129 1.00 45.25 296 LEU A N 1
ATOM 2378 C CA . LEU A 1 296 ? -74.506 -55.571 36.332 1.00 45.25 296 LEU A CA 1
ATOM 2379 C C . LEU A 1 296 ? -75.347 -54.310 36.054 1.00 45.25 296 LEU A C 1
ATOM 2381 O O . LEU A 1 296 ? -74.970 -53.219 36.463 1.00 45.25 296 LEU A O 1
ATOM 2385 N N . MET A 1 297 ? -76.505 -54.441 35.400 1.00 43.66 297 MET A N 1
ATOM 2386 C CA . MET A 1 297 ? -77.348 -53.301 35.001 1.00 43.66 297 MET A CA 1
ATOM 2387 C C . MET A 1 297 ? -78.379 -52.888 36.070 1.00 43.66 297 MET A C 1
ATOM 2389 O O . MET A 1 297 ? -79.254 -52.078 35.779 1.00 43.66 297 MET A O 1
ATOM 2393 N N . ARG A 1 298 ? -78.328 -53.453 37.290 1.00 46.75 298 ARG A N 1
ATOM 2394 C CA . ARG A 1 298 ? -79.324 -53.199 38.356 1.00 46.75 298 ARG A CA 1
ATOM 2395 C C . ARG A 1 298 ? -78.790 -52.421 39.569 1.00 46.75 298 ARG A C 1
ATOM 2397 O O . ARG A 1 298 ? -79.580 -52.090 40.446 1.00 46.75 298 ARG A O 1
ATOM 2404 N N . GLU A 1 299 ? -77.493 -52.104 39.623 1.00 44.12 299 GLU A N 1
ATOM 2405 C CA . GLU A 1 299 ? -76.881 -51.398 40.768 1.00 44.12 299 GLU A CA 1
ATOM 2406 C C . GLU A 1 299 ? -76.556 -49.908 40.527 1.00 44.12 299 GLU A C 1
ATOM 2408 O O . GLU A 1 299 ? -76.300 -49.193 41.494 1.00 44.12 299 GLU A O 1
ATOM 2413 N N . GLU A 1 300 ? -76.637 -49.379 39.298 1.00 41.91 300 GLU A N 1
ATOM 2414 C CA . GLU A 1 300 ? -76.280 -47.969 39.024 1.00 41.91 300 GLU A CA 1
ATOM 2415 C C . GLU A 1 300 ? -77.433 -46.947 39.166 1.00 41.91 300 GLU A C 1
ATOM 2417 O O . GLU A 1 300 ? -77.184 -45.744 39.134 1.00 41.91 300 GLU A O 1
ATOM 2422 N N . GLU A 1 301 ? -78.682 -47.361 39.419 1.00 43.25 301 GLU A N 1
ATOM 2423 C CA . GLU A 1 301 ? -79.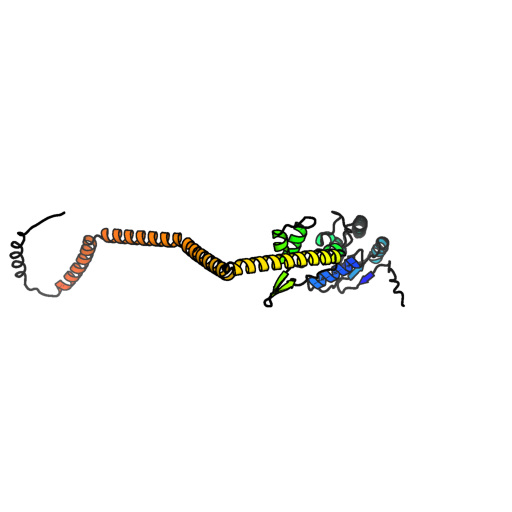821 -46.424 39.572 1.00 43.25 301 GLU A CA 1
ATOM 2424 C C . GLU A 1 301 ? -79.902 -45.699 40.939 1.00 43.25 301 GLU A C 1
ATOM 2426 O O . GLU A 1 301 ? -80.812 -44.900 41.147 1.00 43.25 301 GLU A O 1
ATOM 2431 N N . ASN A 1 302 ? -78.971 -45.914 41.882 1.00 46.47 302 ASN A N 1
ATOM 2432 C CA . ASN A 1 302 ? -79.130 -45.449 43.277 1.00 46.47 302 ASN A CA 1
ATOM 2433 C C . ASN A 1 302 ? -78.100 -44.431 43.816 1.00 46.47 302 ASN A C 1
ATOM 2435 O O . ASN A 1 302 ? -78.048 -44.223 45.028 1.00 46.47 302 ASN A O 1
ATOM 2439 N N . TYR A 1 303 ? -77.320 -43.742 42.973 1.00 41.94 303 TYR A N 1
ATOM 2440 C CA . TYR A 1 303 ? -76.371 -42.709 43.449 1.00 41.94 303 TYR A CA 1
ATOM 2441 C C . TYR A 1 303 ? -76.461 -41.326 42.770 1.00 41.94 303 TYR A C 1
ATOM 2443 O O . TYR A 1 303 ? -75.583 -40.489 42.968 1.00 41.94 303 TYR A O 1
ATOM 2451 N N . GLU A 1 304 ? -77.556 -41.006 42.072 1.00 41.41 304 GLU A N 1
ATOM 2452 C CA . GLU A 1 304 ? -77.888 -39.622 41.680 1.00 41.41 304 GLU A CA 1
ATOM 2453 C C . GLU A 1 304 ? -78.897 -38.984 42.657 1.00 41.41 304 GLU A C 1
ATOM 2455 O O . GLU A 1 304 ? -80.048 -38.750 42.315 1.00 41.41 304 GLU A O 1
ATOM 2460 N N . ASN A 1 305 ? -78.497 -38.703 43.904 1.00 43.38 305 ASN A N 1
ATOM 2461 C CA . ASN A 1 305 ? -79.239 -37.790 44.795 1.00 43.38 305 ASN A CA 1
ATOM 2462 C C . ASN A 1 305 ? -78.339 -37.215 45.907 1.00 43.38 305 ASN A C 1
ATOM 2464 O O . ASN A 1 305 ? -78.525 -37.492 47.087 1.00 43.38 305 ASN A O 1
ATOM 2468 N N . SER A 1 306 ? -77.355 -36.387 45.538 1.00 35.66 306 SER A N 1
ATOM 2469 C CA . SER A 1 306 ? -76.801 -35.348 46.429 1.00 35.66 306 SER A CA 1
ATOM 2470 C C . SER A 1 306 ? -75.952 -34.335 45.638 1.00 35.66 306 SER A C 1
ATOM 2472 O O . SER A 1 306 ? -74.728 -34.397 45.592 1.00 35.66 306 SER A O 1
ATOM 2474 N N . TYR A 1 307 ? -76.622 -33.395 44.969 1.00 36.69 307 TYR A N 1
ATOM 2475 C CA . TYR A 1 307 ? -76.057 -32.084 44.593 1.00 36.69 307 TYR A CA 1
ATOM 2476 C C . TYR A 1 307 ? -75.825 -31.247 45.875 1.00 36.69 307 TYR A C 1
ATOM 2478 O O . TYR A 1 307 ? -76.550 -31.499 46.840 1.00 36.69 307 TYR A O 1
ATOM 2486 N N . PRO A 1 308 ? -74.930 -30.224 45.943 1.00 45.56 308 PRO A N 1
ATOM 2487 C CA . PRO A 1 308 ? -74.840 -29.093 44.997 1.00 45.56 308 PRO A CA 1
ATOM 2488 C C . PRO A 1 308 ? -73.390 -28.588 44.751 1.00 45.56 308 PRO A C 1
ATOM 2490 O O . PRO A 1 308 ? -72.445 -28.971 45.418 1.00 45.56 308 PRO A O 1
ATOM 2493 N N . GLY A 1 309 ? -73.057 -27.745 43.775 1.00 39.09 309 GLY A N 1
ATOM 2494 C CA . GLY A 1 309 ? -73.821 -26.659 43.178 1.00 39.09 309 GLY A CA 1
ATOM 2495 C C . GLY A 1 309 ? -73.298 -25.297 43.662 1.00 39.09 309 GLY A C 1
ATOM 2496 O O . GLY A 1 309 ? -73.839 -24.721 44.590 1.00 39.09 309 GLY A O 1
ATOM 2497 N N . LYS A 1 310 ? -72.308 -24.783 42.917 1.00 42.44 310 LYS A N 1
ATOM 2498 C CA . LYS A 1 310 ? -72.046 -23.370 42.558 1.00 42.44 310 LYS A CA 1
ATOM 2499 C C . LYS A 1 310 ? -71.575 -22.335 43.606 1.00 42.44 310 LYS A C 1
ATOM 2501 O O . LYS A 1 310 ? -72.342 -21.831 44.408 1.00 42.44 310 LYS A O 1
ATOM 2506 N N . ARG A 1 311 ? -70.364 -21.842 43.297 1.00 39.34 311 ARG A N 1
ATOM 2507 C CA . ARG A 1 311 ? -69.946 -20.436 43.067 1.00 39.34 311 ARG A CA 1
ATOM 2508 C C . ARG A 1 311 ? -70.189 -19.401 44.177 1.00 39.34 311 ARG A C 1
ATOM 2510 O O . ARG A 1 311 ? -71.313 -18.947 44.364 1.00 39.34 311 ARG A O 1
ATOM 2517 N N . ARG A 1 312 ? -69.086 -18.817 44.647 1.00 40.34 312 ARG A N 1
ATOM 2518 C CA . ARG A 1 312 ? -68.733 -17.411 44.384 1.00 40.34 312 ARG A CA 1
ATOM 2519 C C . ARG A 1 312 ? -67.232 -17.300 44.173 1.00 40.34 312 ARG A C 1
ATOM 2521 O O . ARG A 1 312 ? -66.516 -18.086 44.825 1.00 40.34 312 ARG A O 1
#

pLDDT: mean 74.91, std 16.08, range [32.94, 93.56]

Foldseek 3Di:
DDDPPPPLPQAKDKDAFQDLEEEEEADPLLVVLVCVVCVVVVHDDRHMYIYNSDLVSLVVCCVVCVPRQGAYEYQYFQDPSSVVSVVVSCVSQPPGNYDYCLVVLVQHHPDDDRRGSNVSSVLDDVQPQLSVLCVVCPPHDDDPVSVVSNQVSQWDQDPVRDIDGPPRDDDDPDPCPVVVVVVVVVVVVVVVVVVVVVVVVCVVCVVVVHNPVVVVVVVVVVVVVVVVVVVVVVCVVVVVVVVVVVVVVVVVVVVVVVVPPPVVVVVVVVVVVVVVVVVVVVPDDDDDDPPPPPPVVPPPPPPPPDDDDDDD